Protein AF-A0A1M5AZ06-F1 (afdb_monomer)

Sequence (257 aa):
MLEWISQNSKVLSFFTNLGILIIWLAYAQLLYMGFRRQRRPRLIINRGKKKDIEALCIISNMSAEAIFIEYIIADLETSEGTITMDVTDFDQEYTEGDENRKRDTSPGLGGVRENTRQGPLESGDFLHIGTFAELIKRLARDEGIEMEGHRPTGDLRFQRLTIRLIGVYGPEDMPIGAERSFDLFDNDNFCSLTPATWDTKRLSSPWQRRKLRKTMQSLNERNFSSSSNFRHVADEESDESDQEETREAAAEASRKE

Foldseek 3Di:
DVVVCVVCVVVVVVVVVVVVVVVVVVVVVVVVVVVVVQQDWDKFWDFPPDQALQTWTKIWTQHNFKWFWDWKWKWWDKPQFIWIFTLQFDPPVPPPPPPPDDPPDDPDDPPVVVGGNTGIHGNGGMDTSGGSQVVQVVSCVVVPFPDDRSATPDPMGTFKMKIKIWTDDVVDPFIWMKMWMWTWDDDPPGTGTHTPDPTIDIQPDPVSRVVSVVVVVVCVVPVDRTDTPGDDPPPPPVVVVVVVVVVVVVVVVVVVD

Secondary structure (DSSP, 8-state):
-HHHHHHHHHHHHHHHHHHHHHHHHHHHHHHHHHHHHHT---EEEEE-S-SBTTSEEEEEE-SSS-EEEEEEEEEEEESS-EEEEE-SB------TT-TTS---S-SSS-TTTTTB--EEE-TT-EEEEEEHHHHHHHHHHHTT--EETTEESTT--EEEEEEEEEEEETT-SS-EEEEEEEEEE--TT--EEEESSSSPEE--SHHHHHHHHHHHHHHHTTT-SEEE----STTSSHHHHHHHHHHHHHHHHTT--

Radius of gyration: 29.74 Å; Cα contacts (8 Å, |Δi|>4): 394; chains: 1; bounding box: 74×41×125 Å

Mean predicted aligned error: 13.75 Å

Nearest PDB structures (foldseek):
  7ywx-assembly1_P  TM=3.133E-01  e=1.296E+00  Homo sapiens
  6hdv-assembly1_A  TM=2.630E-01  e=6.655E+00  Afifella pfennigii

Structure (mmCIF, N/CA/C/O backbone):
data_AF-A0A1M5AZ06-F1
#
_entry.id   AF-A0A1M5AZ06-F1
#
loop_
_atom_site.group_PDB
_atom_site.id
_atom_site.type_symbol
_atom_site.label_atom_id
_atom_site.label_alt_id
_atom_site.label_comp_id
_atom_site.label_asym_id
_atom_site.label_entity_id
_atom_site.label_seq_id
_atom_site.pdbx_PDB_ins_code
_atom_site.Cartn_x
_atom_site.Cartn_y
_atom_site.Cartn_z
_atom_site.occupancy
_atom_site.B_iso_or_equiv
_atom_site.auth_seq_id
_atom_site.auth_comp_id
_atom_site.auth_asym_id
_atom_site.auth_atom_id
_atom_site.pdbx_PDB_model_num
ATOM 1 N N . MET A 1 1 ? -39.459 18.639 55.663 1.00 55.53 1 MET A N 1
ATOM 2 C CA . MET A 1 1 ? -38.329 18.328 54.750 1.00 55.53 1 MET A CA 1
ATOM 3 C C . MET A 1 1 ? -38.332 16.870 54.300 1.00 55.53 1 MET A C 1
ATOM 5 O O . MET A 1 1 ? -38.297 16.648 53.098 1.00 55.53 1 MET A O 1
ATOM 9 N N . LEU A 1 2 ? -38.439 15.891 55.210 1.00 63.50 2 LEU A N 1
ATOM 10 C CA . LEU A 1 2 ? -38.504 14.463 54.852 1.00 63.50 2 LEU A CA 1
ATOM 11 C C . LEU A 1 2 ? -39.759 14.084 54.029 1.00 63.50 2 LEU A C 1
ATOM 13 O O . LEU A 1 2 ? -39.634 13.333 53.067 1.00 63.50 2 LEU A O 1
ATOM 17 N N . GLU A 1 3 ? -40.927 14.680 54.313 1.00 62.31 3 GLU A N 1
ATOM 18 C CA . GLU A 1 3 ? -42.164 14.482 53.525 1.00 62.31 3 GLU A CA 1
ATOM 19 C C . GLU A 1 3 ? -42.003 14.861 52.039 1.00 62.31 3 GLU A C 1
ATOM 21 O O . GLU A 1 3 ? -42.446 14.138 51.153 1.00 62.31 3 GLU A O 1
ATOM 26 N N . TRP A 1 4 ? -41.321 15.979 51.752 1.00 64.00 4 TRP A N 1
ATOM 27 C CA . TRP A 1 4 ? -41.137 16.500 50.389 1.00 64.00 4 TRP A CA 1
ATOM 28 C C . TRP A 1 4 ? -40.189 15.623 49.561 1.00 64.00 4 TRP A C 1
ATOM 30 O O . TRP A 1 4 ? -40.426 15.394 48.374 1.00 64.00 4 TRP A O 1
ATOM 40 N N . ILE A 1 5 ? -39.150 15.084 50.208 1.00 62.56 5 ILE A N 1
ATOM 41 C CA . ILE A 1 5 ? -38.227 14.100 49.625 1.00 62.56 5 ILE A CA 1
ATOM 42 C C . ILE A 1 5 ? -38.948 12.776 49.358 1.00 62.56 5 ILE A C 1
ATOM 44 O O . ILE A 1 5 ? -38.753 12.190 48.300 1.00 62.56 5 ILE A O 1
ATOM 48 N N . SER A 1 6 ? -39.817 12.328 50.270 1.00 65.38 6 SER A N 1
ATOM 49 C CA . SER A 1 6 ? -40.636 11.124 50.080 1.00 65.38 6 SER A CA 1
ATOM 50 C C . SER A 1 6 ? -41.588 11.269 48.884 1.00 65.38 6 SER A C 1
ATOM 52 O O . SER A 1 6 ? -41.622 10.404 48.005 1.00 65.38 6 SER A O 1
ATOM 54 N N . GLN A 1 7 ? -42.283 12.406 48.783 1.00 71.88 7 GLN A N 1
ATOM 55 C CA . GLN A 1 7 ? -43.291 12.664 47.751 1.00 71.88 7 GLN A CA 1
ATOM 56 C C . GLN A 1 7 ? -42.688 12.848 46.346 1.00 71.88 7 GLN A C 1
ATOM 58 O O . GLN A 1 7 ? -43.296 12.440 45.358 1.00 71.88 7 GLN A O 1
ATOM 63 N N . ASN A 1 8 ? -41.469 13.395 46.253 1.00 74.69 8 ASN A N 1
ATOM 64 C CA . ASN A 1 8 ? -40.747 13.602 44.989 1.00 74.69 8 ASN A CA 1
ATOM 65 C C . ASN A 1 8 ? -39.646 12.558 44.726 1.00 74.69 8 ASN A C 1
ATOM 67 O O . ASN A 1 8 ? -38.926 12.661 43.730 1.00 74.69 8 ASN A O 1
ATOM 71 N N . SER A 1 9 ? -39.520 11.537 45.580 1.00 72.88 9 SER A N 1
ATOM 72 C CA . SER A 1 9 ? -38.481 10.497 45.498 1.00 72.88 9 SER A CA 1
ATOM 73 C C . SER A 1 9 ? -38.422 9.830 44.123 1.00 72.88 9 SER A C 1
ATOM 75 O O . SER A 1 9 ? -37.339 9.660 43.576 1.00 72.88 9 SER A O 1
ATOM 77 N N . LYS A 1 10 ? -39.576 9.547 43.504 1.00 78.81 10 LYS A N 1
ATOM 78 C CA . LYS A 1 10 ? -39.656 8.979 42.145 1.00 78.81 10 LYS A CA 1
ATOM 79 C C . LYS A 1 10 ? -39.023 9.874 41.080 1.00 78.81 10 LYS A C 1
ATOM 81 O O . LYS A 1 10 ? -38.326 9.373 40.203 1.00 78.81 10 LYS A O 1
ATOM 86 N N . VAL A 1 11 ? -39.265 11.183 41.151 1.00 82.25 11 VAL A N 1
ATOM 87 C CA . VAL A 1 11 ? -38.722 12.157 40.194 1.00 82.25 11 VAL A CA 1
ATOM 88 C C . VAL A 1 11 ? -37.216 12.291 40.396 1.00 82.25 11 VAL A C 1
ATOM 90 O O . VAL A 1 11 ? -36.458 12.247 39.431 1.00 82.25 11 VAL A O 1
ATOM 93 N N . LEU A 1 12 ? -36.771 12.362 41.653 1.00 83.00 12 LEU A N 1
ATOM 94 C CA . LEU A 1 12 ? -35.351 12.424 41.983 1.00 83.00 12 LEU A CA 1
ATOM 95 C C . LEU A 1 12 ? -34.611 11.159 41.520 1.00 83.00 12 LEU A C 1
ATOM 97 O O . LEU A 1 12 ? -33.597 11.266 40.838 1.00 83.00 12 LEU A O 1
ATOM 101 N N . SER A 1 13 ? -35.158 9.970 41.793 1.00 84.25 13 SER A N 1
ATOM 102 C CA . SER A 1 13 ? -34.606 8.696 41.323 1.00 84.25 13 SER A CA 1
ATOM 103 C C . SER A 1 13 ? -34.565 8.598 39.798 1.00 84.25 13 SER A C 1
ATOM 105 O O . SER A 1 13 ? -33.593 8.074 39.256 1.00 84.25 13 SER A O 1
ATOM 107 N N . PHE A 1 14 ? -35.571 9.121 39.088 1.00 91.00 14 PHE A N 1
ATOM 108 C CA . PHE A 1 14 ? -35.547 9.188 37.626 1.00 91.00 14 PHE A CA 1
ATOM 109 C C . PHE A 1 14 ? -34.367 10.028 37.119 1.00 91.00 14 PHE A C 1
ATOM 111 O O . PHE A 1 14 ? -33.613 9.559 36.269 1.00 91.00 14 PHE A O 1
ATOM 118 N N . PHE A 1 15 ? -34.152 11.224 37.677 1.00 90.69 15 PHE A N 1
ATOM 119 C CA . PHE A 1 15 ? -33.023 12.076 37.291 1.00 90.69 15 PHE A CA 1
ATOM 120 C C . PHE A 1 15 ? -31.666 11.475 37.670 1.00 90.69 15 PHE A C 1
ATOM 122 O O . PHE A 1 15 ? -30.729 11.566 36.879 1.00 90.69 15 PHE A O 1
ATOM 129 N N . THR A 1 16 ? -31.550 10.817 38.827 1.00 92.31 16 THR A N 1
ATOM 130 C CA . THR A 1 16 ? -30.327 10.094 39.206 1.00 92.31 16 THR A CA 1
ATOM 131 C C . THR A 1 16 ? -30.024 8.966 38.217 1.00 92.31 16 THR A C 1
ATOM 133 O O . THR A 1 16 ? -28.901 8.875 37.727 1.00 92.31 16 THR A O 1
ATOM 136 N N . ASN A 1 17 ? -31.024 8.154 37.858 1.00 92.06 17 ASN A N 1
ATOM 137 C CA . ASN A 1 17 ? -30.867 7.081 36.873 1.00 92.06 17 ASN A CA 1
ATOM 138 C C . ASN A 1 17 ? -30.519 7.624 35.479 1.00 92.06 17 ASN A C 1
ATOM 140 O O . ASN A 1 17 ? -29.657 7.066 34.804 1.00 92.06 17 ASN A O 1
ATOM 144 N N . LEU A 1 18 ? -31.136 8.736 35.065 1.00 95.44 18 LEU A N 1
ATOM 145 C CA . LEU A 1 18 ? -30.812 9.41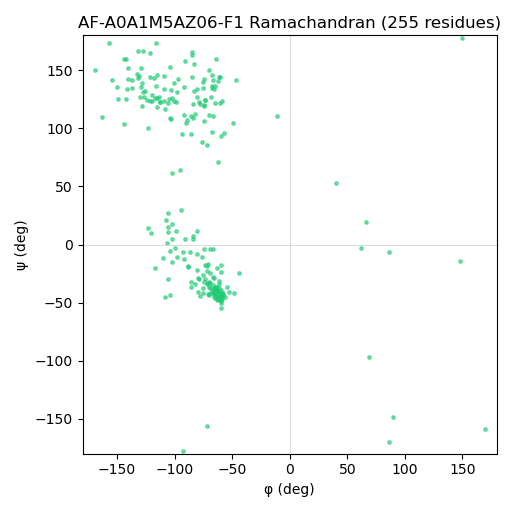3 33.809 1.00 95.44 18 LEU A CA 1
ATOM 146 C C . LEU A 1 18 ? -29.373 9.952 33.813 1.00 95.44 18 LEU A C 1
ATOM 148 O O . LEU A 1 18 ? -28.657 9.795 32.828 1.00 95.44 18 LEU A O 1
ATOM 152 N N . GLY A 1 19 ? -28.922 10.532 34.928 1.00 96.25 19 GLY A N 1
ATOM 153 C CA . GLY A 1 19 ? -27.543 10.991 35.100 1.00 96.25 19 GLY A CA 1
ATOM 154 C C . GLY A 1 19 ? -26.534 9.846 35.009 1.00 96.25 19 GLY A C 1
ATOM 155 O O . GLY A 1 19 ? -25.548 9.948 34.280 1.00 96.25 19 GLY A O 1
ATOM 156 N N . ILE A 1 20 ? -26.815 8.721 35.674 1.00 96.06 20 ILE A N 1
ATOM 157 C CA . ILE A 1 20 ? -26.003 7.499 35.581 1.00 96.06 20 ILE A CA 1
ATOM 158 C C . ILE A 1 20 ? -25.950 6.998 34.129 1.00 96.06 20 ILE A C 1
ATOM 160 O O . ILE A 1 20 ? -24.869 6.683 33.635 1.00 96.06 20 ILE A O 1
ATOM 164 N N . LEU A 1 21 ? -27.083 6.976 33.417 1.00 96.75 21 LEU A N 1
ATOM 165 C CA . LEU A 1 21 ? -27.141 6.572 32.008 1.00 96.75 21 LEU A CA 1
ATOM 166 C C . LEU A 1 21 ? -26.271 7.469 31.111 1.00 96.75 21 LEU A C 1
ATOM 168 O O . LEU A 1 21 ? -25.562 6.959 30.247 1.00 96.75 21 LEU A O 1
ATOM 172 N N . ILE A 1 22 ? -26.285 8.788 31.325 1.00 97.31 22 ILE A N 1
ATOM 173 C CA . ILE A 1 22 ? -25.452 9.739 30.569 1.00 97.31 22 ILE A CA 1
ATOM 174 C C . ILE A 1 22 ? -23.963 9.476 30.812 1.00 97.31 22 ILE A C 1
ATOM 176 O O . ILE A 1 22 ? -23.181 9.477 29.862 1.00 97.31 22 ILE A O 1
ATOM 180 N N . ILE A 1 23 ? -23.570 9.209 32.060 1.00 97.00 23 ILE A N 1
ATOM 181 C CA . ILE A 1 23 ? -22.185 8.858 32.396 1.00 97.00 23 ILE A CA 1
ATOM 182 C C . ILE A 1 23 ? -21.777 7.576 31.657 1.00 97.00 23 ILE A C 1
ATOM 184 O O . ILE A 1 23 ? -20.733 7.550 31.007 1.00 97.00 23 ILE A O 1
ATOM 188 N N . TRP A 1 24 ? -22.621 6.539 31.675 1.00 97.50 24 TRP A N 1
ATOM 189 C CA . TRP A 1 24 ? -22.375 5.308 30.917 1.00 97.50 24 TRP A CA 1
ATOM 190 C C . TRP A 1 24 ? -22.263 5.549 29.410 1.00 97.50 24 TRP A C 1
ATOM 192 O O . TRP A 1 24 ? -21.361 4.997 28.783 1.00 97.50 24 TRP A O 1
ATOM 202 N N . LEU A 1 25 ? -23.118 6.395 28.826 1.00 97.12 25 LEU A N 1
ATOM 203 C CA . LEU A 1 25 ? -23.032 6.773 27.412 1.00 97.12 25 LEU A CA 1
ATOM 204 C C . LEU A 1 25 ? -21.723 7.503 27.094 1.00 97.12 25 LEU A C 1
ATOM 206 O O . LEU A 1 25 ? -21.093 7.197 26.084 1.00 97.12 25 LEU A O 1
ATOM 210 N N . ALA A 1 26 ? -21.278 8.414 27.962 1.00 96.31 26 ALA A N 1
ATOM 211 C CA . ALA A 1 26 ? -20.005 9.109 27.798 1.00 96.31 26 ALA A CA 1
ATOM 212 C C . ALA A 1 26 ? -18.818 8.131 27.841 1.00 96.31 26 ALA A C 1
ATOM 214 O O . ALA A 1 26 ? -17.949 8.178 26.966 1.00 96.31 26 ALA A O 1
ATOM 215 N N . TYR A 1 27 ? -18.806 7.196 28.798 1.00 96.31 27 TYR A N 1
ATOM 216 C CA . TYR A 1 27 ? -17.788 6.143 28.858 1.00 96.31 27 TYR A CA 1
ATOM 217 C C . TYR A 1 27 ? -17.824 5.234 27.627 1.00 96.31 27 TYR A C 1
ATOM 219 O O . TYR A 1 27 ? -16.778 4.974 27.030 1.00 96.31 27 TYR A O 1
ATOM 227 N N . ALA A 1 28 ? -19.011 4.793 27.203 1.00 95.88 28 ALA A N 1
ATOM 228 C CA . ALA A 1 28 ? -19.179 3.970 26.010 1.00 95.88 28 ALA A CA 1
ATOM 229 C C . ALA A 1 28 ? -18.678 4.695 24.751 1.00 95.88 28 ALA A C 1
ATOM 231 O O . ALA A 1 28 ? -17.973 4.104 23.934 1.00 95.88 28 ALA A O 1
ATOM 232 N N . GLN A 1 29 ? -18.974 5.990 24.617 1.00 94.88 29 GLN A N 1
ATOM 233 C CA . GLN A 1 29 ? -18.501 6.817 23.511 1.00 94.88 29 GLN A CA 1
ATOM 234 C C . GLN A 1 29 ? -16.973 6.956 23.513 1.00 94.88 29 GLN A C 1
ATOM 236 O O . GLN A 1 29 ? -16.349 6.832 22.456 1.00 94.88 29 GLN A O 1
ATOM 241 N N . LEU A 1 30 ? -16.361 7.184 24.679 1.00 93.44 30 LEU A N 1
ATOM 242 C CA . LEU A 1 30 ? -14.910 7.322 24.814 1.00 93.44 30 LEU A CA 1
ATOM 243 C C . LEU A 1 30 ? -14.193 6.013 24.461 1.00 93.44 30 LEU A C 1
ATOM 245 O O . LEU A 1 30 ? -13.253 6.021 23.663 1.00 93.44 30 LEU A O 1
ATOM 249 N N . LEU A 1 31 ? -14.690 4.886 24.977 1.00 92.31 31 LEU A N 1
ATOM 250 C CA . LEU A 1 31 ? -14.188 3.557 24.630 1.00 92.31 31 LEU A CA 1
ATOM 251 C C . LEU A 1 31 ? -14.331 3.290 23.131 1.00 92.31 31 LEU A C 1
ATOM 253 O O . LEU A 1 31 ? -13.357 2.919 22.477 1.00 92.31 31 LEU A O 1
ATOM 257 N N . TYR A 1 32 ? -15.509 3.547 22.557 1.00 91.50 32 TYR A N 1
ATOM 258 C CA . TYR A 1 32 ? -15.758 3.350 21.131 1.00 91.50 32 TYR A CA 1
ATOM 259 C C . TYR A 1 32 ? -14.809 4.175 20.252 1.00 91.50 32 TYR A C 1
ATOM 261 O O . TYR A 1 32 ? -14.272 3.664 19.268 1.00 91.50 32 TYR A O 1
ATOM 269 N N . MET A 1 33 ? -14.550 5.437 20.607 1.00 88.38 33 MET A N 1
ATOM 270 C CA . MET A 1 33 ? -13.591 6.275 19.883 1.00 88.38 33 MET A CA 1
ATOM 271 C C . MET A 1 33 ? -12.159 5.737 19.971 1.00 88.38 33 MET A C 1
ATOM 273 O O . MET A 1 33 ? -11.453 5.740 18.957 1.00 88.38 33 MET A O 1
ATOM 277 N N . GLY A 1 34 ? -11.751 5.234 21.139 1.00 84.75 34 GLY A N 1
ATOM 278 C CA . GLY A 1 34 ? -10.463 4.566 21.332 1.00 84.75 34 GLY A CA 1
ATOM 279 C C . GLY A 1 34 ? -10.319 3.334 20.436 1.00 84.75 34 GLY A C 1
ATOM 280 O O . GLY A 1 34 ? -9.411 3.280 19.601 1.00 84.75 34 GLY A O 1
ATOM 281 N N . PHE A 1 35 ? -11.276 2.406 20.518 1.00 84.31 35 PHE A N 1
ATOM 282 C CA . PHE A 1 35 ? -11.298 1.189 19.701 1.00 84.31 35 PHE A CA 1
ATOM 283 C C . PHE A 1 35 ? -11.317 1.497 18.199 1.00 84.31 35 PHE A C 1
ATOM 285 O O . PHE A 1 35 ? -10.550 0.919 17.426 1.00 84.31 35 PHE A O 1
ATOM 292 N N . ARG A 1 36 ? -12.138 2.463 17.767 1.00 82.56 36 ARG A N 1
ATOM 293 C CA . ARG A 1 36 ? -12.247 2.854 16.355 1.00 82.56 36 ARG A CA 1
ATOM 294 C C . ARG A 1 36 ? -10.974 3.505 15.813 1.00 82.56 36 ARG A C 1
ATOM 296 O O . ARG A 1 36 ? -10.760 3.469 14.602 1.00 82.56 36 ARG A O 1
ATOM 303 N N . ARG A 1 37 ? -10.161 4.157 16.649 1.00 78.81 37 ARG A N 1
ATOM 304 C CA . ARG A 1 37 ? -8.887 4.757 16.220 1.00 78.81 37 ARG A CA 1
ATOM 305 C C . ARG A 1 37 ? -7.785 3.707 16.102 1.00 78.81 37 ARG A C 1
ATOM 307 O O . ARG A 1 37 ? -7.027 3.769 15.141 1.00 78.81 37 ARG A O 1
ATOM 314 N N . GLN A 1 38 ? -7.720 2.768 17.044 1.00 76.62 38 GLN A N 1
ATOM 315 C CA . GLN A 1 38 ? -6.677 1.737 17.095 1.00 76.62 38 GLN A CA 1
ATOM 316 C C . GLN A 1 38 ? -6.806 0.710 15.965 1.00 76.62 38 GLN A C 1
ATOM 318 O O . GLN A 1 38 ? -5.806 0.331 15.370 1.00 76.62 38 GLN A O 1
ATOM 323 N N . ARG A 1 39 ? -8.035 0.333 15.593 1.00 79.69 39 ARG A N 1
ATOM 324 C CA . ARG A 1 39 ? -8.295 -0.683 14.559 1.00 79.69 39 ARG A CA 1
ATOM 325 C C . ARG A 1 39 ? -8.196 -0.191 13.113 1.00 79.69 39 ARG A C 1
ATOM 327 O O . ARG A 1 39 ? -8.667 -0.872 12.212 1.00 79.69 39 ARG A O 1
ATOM 334 N N . ARG A 1 40 ? -7.667 1.010 12.853 1.00 83.69 40 ARG A N 1
ATOM 335 C CA . ARG A 1 40 ? -7.555 1.504 11.470 1.00 83.69 40 ARG A CA 1
ATOM 336 C C . ARG A 1 40 ? -6.260 0.993 10.843 1.00 83.69 40 ARG A C 1
ATOM 338 O O . ARG A 1 40 ? -5.210 1.526 11.201 1.00 83.69 40 ARG A O 1
ATOM 345 N N . PRO A 1 41 ? -6.316 0.075 9.863 1.00 87.62 41 PRO A N 1
ATOM 346 C CA . PRO A 1 41 ? -5.120 -0.335 9.149 1.00 87.62 41 PRO A CA 1
ATOM 347 C C . PRO A 1 41 ? -4.522 0.860 8.398 1.00 87.62 41 PRO A C 1
ATOM 349 O O . PRO A 1 41 ? -5.243 1.705 7.836 1.00 87.62 41 PRO A O 1
ATOM 352 N N . ARG A 1 42 ? -3.195 0.952 8.404 1.00 90.75 42 ARG A N 1
ATOM 353 C CA . ARG A 1 42 ? -2.421 1.980 7.716 1.00 90.75 42 ARG A CA 1
ATOM 354 C C . ARG A 1 42 ? -1.122 1.382 7.184 1.00 90.75 42 ARG A C 1
ATOM 356 O O . ARG A 1 42 ? -0.167 1.209 7.928 1.00 90.75 42 ARG A O 1
ATOM 363 N N . LEU A 1 43 ? -1.084 1.145 5.879 1.00 93.44 43 LEU A N 1
ATOM 364 C CA . LEU A 1 43 ? 0.148 0.878 5.142 1.00 93.44 43 LEU A CA 1
ATOM 365 C C . LEU A 1 43 ? 0.631 2.174 4.494 1.00 93.44 43 LEU A C 1
ATOM 367 O O . LEU A 1 43 ? -0.184 2.978 4.030 1.00 93.44 43 LEU A O 1
ATOM 371 N N . ILE A 1 44 ? 1.943 2.370 4.470 1.00 94.44 44 ILE A N 1
ATOM 372 C CA . ILE A 1 44 ? 2.591 3.495 3.801 1.00 94.44 44 ILE A CA 1
ATOM 373 C C . ILE A 1 44 ? 3.524 2.942 2.735 1.00 94.44 44 ILE A C 1
ATOM 375 O O . ILE A 1 44 ? 4.367 2.105 3.029 1.00 94.44 44 ILE A O 1
ATOM 379 N N . ILE A 1 45 ? 3.387 3.449 1.516 1.00 94.56 45 ILE A N 1
ATOM 380 C CA . ILE A 1 45 ? 4.315 3.226 0.413 1.00 94.56 45 ILE A CA 1
ATOM 381 C C . ILE A 1 45 ? 5.108 4.519 0.260 1.00 94.56 45 ILE A C 1
ATOM 383 O O . ILE A 1 45 ? 4.523 5.598 0.144 1.00 94.56 45 ILE A O 1
ATOM 387 N N . ASN A 1 46 ? 6.430 4.445 0.300 1.00 91.75 46 ASN A N 1
ATOM 388 C CA . ASN A 1 46 ? 7.309 5.601 0.177 1.00 91.75 46 ASN A CA 1
ATOM 389 C C . ASN A 1 46 ? 8.557 5.244 -0.624 1.00 91.75 46 ASN A C 1
ATOM 391 O O . ASN A 1 46 ? 8.948 4.086 -0.728 1.00 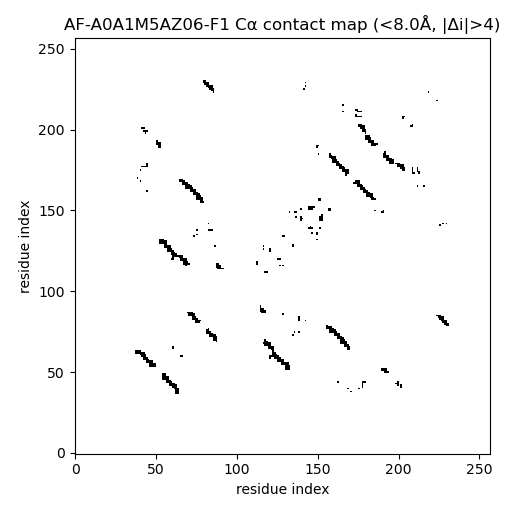91.75 46 ASN A O 1
ATOM 395 N N . ARG A 1 47 ? 9.216 6.274 -1.150 1.00 89.75 47 ARG A N 1
ATOM 396 C CA . ARG A 1 47 ? 10.572 6.151 -1.684 1.00 89.75 47 ARG A CA 1
ATOM 397 C C . ARG A 1 47 ? 11.603 6.302 -0.566 1.00 89.75 47 ARG A C 1
ATOM 399 O O . ARG A 1 47 ? 11.396 7.088 0.359 1.00 89.75 47 ARG A O 1
ATOM 406 N N . GLY A 1 48 ? 12.698 5.556 -0.665 1.00 83.25 48 GLY A N 1
ATOM 407 C CA . GLY A 1 48 ? 13.845 5.627 0.234 1.00 83.25 48 GLY A CA 1
ATOM 408 C C . GLY A 1 48 ? 14.680 6.901 0.061 1.00 83.25 48 GLY A C 1
ATOM 409 O O . GLY A 1 48 ? 14.203 7.929 -0.406 1.00 83.25 48 GLY A O 1
ATOM 410 N N . LYS A 1 49 ? 15.961 6.842 0.451 1.00 72.62 49 LYS A N 1
ATOM 411 C CA . LYS A 1 49 ? 16.849 8.020 0.556 1.00 72.62 49 LYS A CA 1
ATOM 412 C C . LYS A 1 49 ? 17.067 8.806 -0.748 1.00 72.62 49 LYS A C 1
ATOM 414 O O . LYS A 1 49 ? 17.429 9.978 -0.668 1.00 72.62 49 LYS A O 1
ATOM 419 N N . LYS A 1 50 ? 16.889 8.190 -1.921 1.00 77.50 50 LYS A N 1
ATOM 420 C CA . LYS A 1 50 ? 17.083 8.859 -3.216 1.00 77.50 50 LYS A CA 1
ATOM 421 C C . LYS A 1 50 ? 15.778 9.486 -3.729 1.00 77.50 50 LYS A C 1
ATOM 423 O O . LYS A 1 50 ? 14.685 9.127 -3.292 1.00 77.50 50 LYS A O 1
ATOM 428 N N . LYS A 1 51 ? 15.892 10.471 -4.623 1.00 77.50 51 LYS A N 1
ATOM 429 C CA . LYS A 1 51 ? 14.742 11.205 -5.189 1.00 77.50 51 LYS A CA 1
ATOM 430 C C . LYS A 1 51 ? 14.369 10.754 -6.604 1.00 77.50 51 LYS A C 1
ATOM 432 O O . LYS A 1 51 ? 13.279 11.078 -7.055 1.00 77.50 51 LYS A O 1
ATOM 437 N N . ASP A 1 52 ? 15.251 10.027 -7.264 1.00 83.00 52 ASP A N 1
ATOM 438 C CA . ASP A 1 52 ? 15.116 9.474 -8.608 1.00 83.00 52 ASP A CA 1
ATOM 439 C C . ASP A 1 52 ? 14.554 8.040 -8.571 1.00 83.00 52 ASP A C 1
ATOM 441 O O . ASP A 1 52 ? 14.228 7.500 -7.509 1.00 83.00 52 ASP A O 1
ATOM 445 N N . ILE A 1 53 ? 14.428 7.420 -9.745 1.00 84.88 53 ILE A N 1
ATOM 446 C CA . ILE A 1 53 ? 14.017 6.015 -9.900 1.00 84.88 53 ILE A CA 1
ATOM 447 C C . ILE A 1 53 ? 14.952 5.013 -9.201 1.00 84.88 53 ILE A C 1
ATOM 449 O O . ILE A 1 53 ? 14.553 3.890 -8.910 1.00 84.88 53 ILE A O 1
ATOM 453 N N . GLU A 1 54 ? 16.172 5.416 -8.859 1.00 87.75 54 GLU A N 1
ATOM 454 C CA . GLU A 1 54 ? 17.118 4.593 -8.102 1.00 87.75 54 GLU A CA 1
ATOM 455 C C . GLU A 1 54 ? 16.749 4.478 -6.613 1.00 87.75 54 GLU A C 1
ATOM 457 O O . GLU A 1 54 ? 17.421 3.793 -5.834 1.00 87.75 54 GLU A O 1
ATOM 462 N N . ALA A 1 55 ? 15.700 5.173 -6.170 1.00 88.56 55 ALA A N 1
ATOM 463 C CA . ALA A 1 55 ? 15.183 5.038 -4.822 1.00 88.56 55 ALA A CA 1
ATOM 464 C C . ALA A 1 55 ? 14.573 3.648 -4.589 1.00 88.56 55 ALA A C 1
ATOM 466 O O . ALA A 1 55 ? 13.868 3.104 -5.434 1.00 88.56 55 ALA A O 1
ATOM 467 N N . LEU A 1 56 ? 14.790 3.101 -3.392 1.00 90.56 56 LEU A N 1
ATOM 468 C CA . LEU A 1 56 ? 14.091 1.900 -2.938 1.00 90.56 56 LEU A CA 1
ATOM 469 C C . LEU A 1 56 ? 12.607 2.205 -2.724 1.00 90.56 56 LEU A C 1
ATOM 471 O O . LEU A 1 56 ? 12.276 3.205 -2.080 1.00 90.56 56 LEU A O 1
ATOM 475 N N . CYS A 1 57 ? 11.725 1.334 -3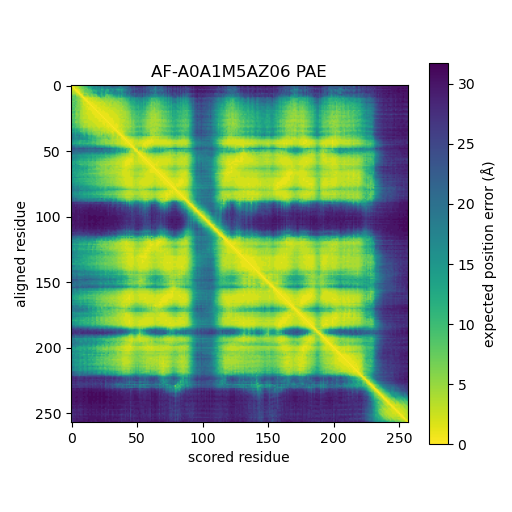.203 1.00 91.06 57 CYS A N 1
ATOM 476 C CA . CYS A 1 57 ? 10.311 1.382 -2.862 1.00 91.06 57 CYS A CA 1
ATOM 477 C C . CYS A 1 57 ? 10.092 0.646 -1.536 1.00 91.06 57 CYS A C 1
ATOM 479 O O . CYS A 1 57 ? 10.221 -0.576 -1.453 1.00 91.06 57 CYS A O 1
ATOM 481 N N . ILE A 1 58 ? 9.794 1.414 -0.489 1.00 92.06 58 ILE A N 1
ATOM 482 C CA . ILE A 1 58 ? 9.629 0.949 0.888 1.00 92.06 58 ILE A CA 1
ATOM 483 C C . ILE A 1 58 ? 8.140 0.888 1.218 1.00 92.06 58 ILE A C 1
ATOM 485 O O . ILE A 1 58 ? 7.396 1.844 0.989 1.00 92.06 58 ILE A O 1
ATOM 489 N N . ILE A 1 59 ? 7.728 -0.227 1.808 1.00 93.38 59 ILE A N 1
ATOM 490 C CA . ILE A 1 59 ? 6.380 -0.482 2.302 1.00 93.38 59 ILE A CA 1
ATOM 491 C C . ILE A 1 59 ? 6.469 -0.641 3.816 1.00 93.38 59 ILE A C 1
ATOM 493 O O . ILE A 1 59 ? 7.244 -1.455 4.303 1.00 93.38 59 ILE A O 1
ATOM 497 N N . SER A 1 60 ? 5.688 0.124 4.572 1.00 93.12 60 SER A N 1
ATOM 498 C CA . SER A 1 60 ? 5.724 0.109 6.039 1.00 93.12 60 SER A CA 1
ATOM 499 C C . SER A 1 60 ? 4.338 -0.090 6.636 1.00 93.12 60 SER A C 1
ATOM 501 O O . SER A 1 60 ? 3.367 0.528 6.182 1.00 93.12 60 SER A O 1
ATOM 503 N N . ASN A 1 61 ? 4.247 -0.899 7.692 1.00 93.94 61 ASN A N 1
ATOM 504 C CA . ASN A 1 61 ? 3.018 -1.082 8.456 1.00 93.94 61 ASN A CA 1
ATOM 505 C C . ASN A 1 61 ? 2.964 -0.104 9.634 1.00 93.94 61 ASN A C 1
ATOM 507 O O . ASN A 1 61 ? 3.703 -0.228 10.599 1.00 93.94 61 ASN A O 1
ATOM 511 N N . MET A 1 62 ? 2.044 0.854 9.574 1.00 92.12 62 MET A N 1
ATOM 512 C CA . MET A 1 62 ? 1.760 1.829 10.635 1.00 92.12 62 MET A CA 1
ATOM 513 C C . MET A 1 62 ? 0.426 1.542 11.346 1.00 92.12 62 MET A C 1
ATOM 515 O O . MET A 1 62 ? 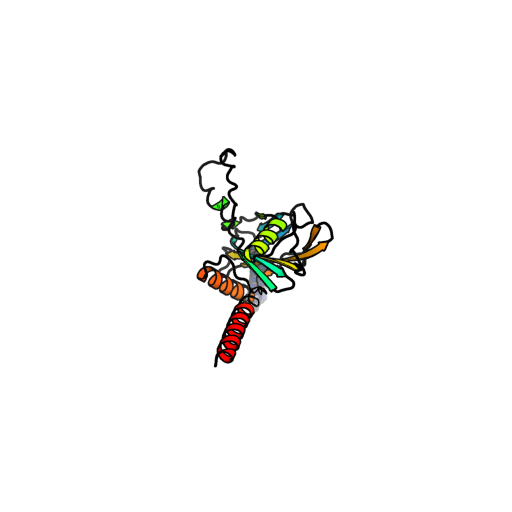-0.191 2.445 11.920 1.00 92.12 62 MET A O 1
ATOM 519 N N . SER A 1 63 ? -0.062 0.307 11.249 1.00 90.12 63 SER A N 1
ATOM 520 C CA . SER A 1 63 ? -1.239 -0.196 11.966 1.00 90.12 63 SER A CA 1
ATOM 521 C C . SER A 1 63 ? -0.842 -0.677 13.357 1.00 90.12 63 SER A C 1
ATOM 523 O O . SER A 1 63 ? 0.326 -0.934 13.606 1.00 90.12 63 SER A O 1
ATOM 525 N N . ALA A 1 64 ? -1.814 -0.836 14.256 1.00 88.06 64 ALA A N 1
ATOM 526 C CA . ALA A 1 64 ? -1.552 -1.322 15.613 1.00 88.06 64 ALA A CA 1
ATOM 527 C C . ALA A 1 64 ? -1.236 -2.829 15.689 1.00 88.06 64 ALA A C 1
ATOM 529 O O . ALA A 1 64 ? -0.716 -3.291 16.698 1.00 88.06 64 ALA A O 1
ATOM 530 N N . GLU A 1 65 ? -1.573 -3.591 14.647 1.00 90.44 65 GLU A N 1
ATOM 531 C CA . GLU A 1 65 ? -1.360 -5.040 14.579 1.00 90.44 65 GLU A CA 1
ATOM 532 C C . GLU A 1 65 ? -0.694 -5.407 13.246 1.00 90.44 65 GLU A C 1
ATOM 534 O O . GLU A 1 65 ? -0.642 -4.586 12.319 1.00 90.44 65 GLU A O 1
ATOM 539 N N . ALA A 1 66 ? -0.187 -6.635 13.153 1.00 90.69 66 ALA A N 1
ATOM 540 C CA . ALA A 1 66 ? 0.434 -7.144 11.941 1.00 90.69 66 ALA A CA 1
ATOM 541 C C . ALA A 1 66 ? -0.556 -7.169 10.763 1.00 90.69 66 ALA A C 1
ATOM 543 O O . ALA A 1 66 ? -1.749 -7.445 10.919 1.00 90.69 66 ALA A O 1
ATOM 544 N N . ILE A 1 67 ? -0.041 -6.881 9.571 1.00 91.94 67 ILE A N 1
ATOM 545 C CA . ILE A 1 67 ? -0.766 -7.035 8.310 1.00 91.94 67 ILE A CA 1
ATOM 546 C C . ILE A 1 67 ? -0.080 -8.130 7.517 1.00 91.94 67 ILE A C 1
ATOM 548 O O . ILE A 1 67 ? 1.116 -8.042 7.266 1.00 91.94 67 ILE A O 1
ATOM 552 N N . PHE A 1 68 ? -0.837 -9.124 7.072 1.00 91.06 68 PHE A N 1
ATOM 553 C CA . PHE A 1 68 ? -0.328 -10.104 6.128 1.00 91.06 68 PHE A CA 1
ATOM 554 C C . PHE A 1 68 ? -0.413 -9.528 4.714 1.00 91.06 68 PHE A C 1
ATOM 556 O O . PHE A 1 68 ? -1.515 -9.294 4.214 1.00 91.06 68 PHE A O 1
ATOM 563 N N . ILE A 1 69 ? 0.733 -9.251 4.094 1.00 90.81 69 ILE A N 1
ATOM 564 C CA . ILE A 1 69 ? 0.796 -8.818 2.696 1.00 90.81 69 ILE A CA 1
ATOM 565 C C . ILE A 1 69 ? 0.626 -10.054 1.827 1.00 90.81 69 ILE A C 1
ATOM 567 O O . ILE A 1 69 ? 1.398 -11.003 1.948 1.00 90.81 69 ILE A O 1
ATOM 571 N N . GLU A 1 70 ? -0.407 -10.037 0.991 1.00 88.44 70 GLU A N 1
ATOM 572 C CA . GLU A 1 70 ? -0.759 -11.158 0.125 1.00 88.44 70 GLU A CA 1
ATOM 573 C C . GLU A 1 70 ? -0.349 -10.897 -1.320 1.00 88.44 70 GLU A C 1
ATOM 575 O O . GLU A 1 70 ? 0.230 -11.780 -1.933 1.00 88.44 70 GLU A O 1
ATOM 580 N N . TYR A 1 71 ? -0.595 -9.678 -1.816 1.00 89.56 71 TYR A N 1
ATOM 581 C CA . TYR A 1 71 ? -0.223 -9.265 -3.167 1.00 89.56 71 TYR A CA 1
ATOM 582 C C . TYR A 1 71 ? 0.383 -7.864 -3.194 1.00 89.56 71 TYR A C 1
ATOM 584 O O . TYR A 1 71 ? -0.101 -6.938 -2.525 1.00 89.56 71 TYR A O 1
ATOM 592 N N . ILE A 1 72 ? 1.395 -7.693 -4.039 1.00 91.56 72 ILE A N 1
ATOM 593 C CA . ILE A 1 72 ? 2.029 -6.422 -4.375 1.00 91.56 72 ILE A CA 1
ATOM 594 C C . ILE A 1 72 ? 1.930 -6.244 -5.886 1.00 91.56 72 ILE A C 1
ATOM 596 O O . ILE A 1 72 ? 2.724 -6.786 -6.637 1.00 91.56 72 ILE A O 1
ATOM 600 N N . ILE A 1 73 ? 0.968 -5.454 -6.339 1.00 91.62 73 ILE A N 1
ATOM 601 C CA . ILE A 1 73 ? 0.708 -5.231 -7.761 1.00 91.62 73 ILE A CA 1
ATOM 602 C C . ILE A 1 73 ? 1.373 -3.924 -8.187 1.00 91.62 73 ILE A C 1
ATOM 604 O O . ILE A 1 73 ? 1.180 -2.892 -7.534 1.00 91.62 73 ILE A O 1
ATOM 608 N N . ALA A 1 74 ? 2.122 -3.958 -9.283 1.00 92.75 74 ALA A N 1
ATOM 609 C CA . ALA A 1 74 ? 2.645 -2.771 -9.941 1.00 92.75 74 ALA A CA 1
ATOM 610 C C . ALA A 1 74 ? 1.927 -2.555 -11.277 1.00 92.75 74 ALA A C 1
ATOM 612 O O . ALA A 1 74 ? 1.927 -3.436 -12.131 1.00 92.75 74 ALA A O 1
ATOM 613 N N . ASP A 1 75 ? 1.337 -1.372 -11.437 1.00 93.31 75 ASP A N 1
ATOM 614 C CA . ASP A 1 75 ? 0.709 -0.907 -12.672 1.00 93.31 75 ASP A CA 1
ATOM 615 C C . ASP A 1 75 ? 1.602 0.190 -13.281 1.00 93.31 75 ASP A C 1
ATOM 617 O O . ASP A 1 75 ? 1.797 1.240 -12.660 1.00 93.31 75 ASP A O 1
ATOM 621 N N . LEU A 1 76 ? 2.155 -0.034 -14.472 1.00 92.69 76 LEU A N 1
ATOM 622 C CA . LEU A 1 76 ? 2.910 0.954 -15.246 1.00 92.69 76 LEU A CA 1
ATOM 623 C C . LEU A 1 76 ? 2.037 1.488 -16.385 1.00 92.69 76 LEU A C 1
ATOM 625 O O . LEU A 1 76 ? 1.763 0.789 -17.357 1.00 92.69 76 LEU A O 1
ATOM 629 N N . GLU A 1 77 ? 1.597 2.737 -16.254 1.00 92.50 77 GLU A N 1
ATOM 630 C CA . GLU A 1 77 ? 0.888 3.480 -17.295 1.00 92.50 77 GLU A CA 1
ATOM 631 C C . GLU A 1 77 ? 1.902 3.995 -18.328 1.00 92.50 77 GLU A C 1
ATOM 633 O O . GLU A 1 77 ? 2.841 4.732 -17.995 1.00 92.50 77 GLU A O 1
ATOM 638 N N . THR A 1 78 ? 1.695 3.617 -19.586 1.00 90.31 78 THR A N 1
ATOM 639 C CA . THR A 1 78 ? 2.473 4.048 -20.749 1.00 90.31 78 THR A CA 1
ATOM 640 C C . THR A 1 78 ? 1.586 4.839 -21.715 1.00 90.31 78 THR A C 1
ATOM 642 O O . THR A 1 78 ? 0.372 4.938 -21.532 1.00 90.31 78 THR A O 1
ATOM 645 N N . SER A 1 79 ? 2.170 5.423 -22.762 1.00 89.31 79 SER A N 1
ATOM 646 C CA . SER A 1 79 ? 1.403 6.071 -23.836 1.00 89.31 79 SER A CA 1
ATOM 647 C C . SER A 1 79 ? 0.505 5.113 -24.627 1.00 89.31 79 SER A C 1
ATOM 649 O O . SER A 1 79 ? -0.447 5.577 -25.249 1.00 89.31 79 SER A O 1
ATOM 651 N N . GLU A 1 80 ? 0.774 3.807 -24.589 1.00 87.06 80 GLU A N 1
ATOM 652 C CA . GLU A 1 80 ? 0.076 2.792 -25.392 1.00 87.06 80 GLU A CA 1
ATOM 653 C C . GLU A 1 80 ? -0.834 1.875 -24.566 1.00 87.06 80 GLU A C 1
ATOM 655 O O . GLU A 1 80 ? -1.672 1.161 -25.118 1.00 87.06 80 GLU A O 1
ATOM 660 N N . GLY A 1 81 ? -0.729 1.910 -23.236 1.00 88.31 81 GLY A N 1
ATOM 661 C CA . GLY A 1 81 ? -1.556 1.077 -22.376 1.00 88.31 81 GLY A CA 1
ATOM 662 C C . GLY A 1 81 ? -1.118 1.072 -20.919 1.00 88.31 81 GLY A C 1
ATOM 663 O O . GLY A 1 81 ? -0.464 1.986 -20.424 1.00 88.31 81 GLY A O 1
ATOM 664 N N . THR A 1 82 ? -1.525 0.034 -20.196 1.00 89.25 82 THR A N 1
ATOM 665 C CA . THR A 1 82 ? -1.106 -0.190 -18.810 1.00 89.25 82 THR A CA 1
ATOM 666 C C . THR A 1 82 ? -0.616 -1.616 -18.668 1.00 89.25 82 THR A C 1
ATOM 668 O O . THR A 1 82 ? -1.332 -2.555 -19.021 1.00 89.25 82 THR A O 1
ATOM 671 N N . ILE A 1 83 ? 0.594 -1.744 -18.137 1.00 89.38 83 ILE A N 1
ATOM 672 C CA . ILE A 1 83 ? 1.257 -3.014 -17.870 1.00 89.38 83 ILE A CA 1
ATOM 673 C C . ILE A 1 83 ? 1.059 -3.320 -16.391 1.00 89.38 83 ILE A C 1
ATOM 675 O O . ILE A 1 83 ? 1.428 -2.505 -15.544 1.00 89.38 83 ILE A O 1
ATOM 679 N N . THR A 1 84 ? 0.463 -4.466 -16.074 1.00 89.44 84 THR A N 1
ATOM 680 C CA . THR A 1 84 ? 0.178 -4.871 -14.694 1.00 89.44 84 THR A CA 1
ATOM 681 C C . THR A 1 84 ? 0.894 -6.175 -14.374 1.00 89.44 84 THR A C 1
ATOM 683 O O . THR A 1 84 ? 0.657 -7.200 -15.012 1.00 89.44 84 THR A O 1
ATOM 686 N N . MET A 1 85 ? 1.709 -6.151 -13.323 1.00 86.56 85 MET A N 1
ATOM 687 C CA . MET A 1 85 ? 2.487 -7.303 -12.870 1.00 86.56 85 MET A CA 1
ATOM 688 C C . MET A 1 85 ? 2.355 -7.493 -11.362 1.00 86.56 85 MET A C 1
ATOM 690 O O . MET A 1 85 ? 2.254 -6.527 -10.596 1.00 86.56 85 MET A O 1
ATOM 694 N N . ASP A 1 86 ? 2.389 -8.754 -10.941 1.00 86.25 86 ASP A N 1
ATOM 695 C CA . ASP A 1 86 ? 2.551 -9.116 -9.540 1.00 86.25 86 ASP A CA 1
ATOM 696 C C . ASP A 1 86 ? 4.042 -9.129 -9.170 1.00 86.25 86 ASP A C 1
ATOM 698 O O . ASP A 1 86 ? 4.851 -9.848 -9.748 1.00 86.25 86 ASP A O 1
ATOM 702 N N . VAL A 1 87 ? 4.417 -8.303 -8.198 1.00 83.25 87 VAL A N 1
ATOM 703 C CA . VAL A 1 87 ? 5.790 -8.134 -7.703 1.00 83.25 87 VAL A CA 1
ATOM 704 C C . VAL A 1 87 ? 5.985 -8.791 -6.330 1.00 83.25 87 VAL A C 1
ATOM 706 O O . VAL A 1 87 ? 6.943 -8.491 -5.606 1.00 83.25 87 VAL A O 1
ATOM 709 N N . THR A 1 88 ? 5.056 -9.656 -5.929 1.00 80.31 88 THR A N 1
ATOM 710 C CA . THR A 1 88 ? 5.126 -10.369 -4.650 1.00 80.31 88 THR A CA 1
ATOM 711 C C . THR A 1 88 ? 6.325 -11.312 -4.611 1.00 80.31 88 THR A C 1
ATOM 713 O O . THR A 1 88 ? 7.010 -11.373 -3.591 1.00 80.31 88 THR A O 1
ATOM 716 N N . ASP A 1 89 ? 6.666 -11.953 -5.726 1.00 68.25 89 ASP A N 1
ATOM 717 C CA . ASP A 1 89 ? 7.824 -12.841 -5.796 1.00 68.25 89 ASP A CA 1
ATOM 718 C C . ASP A 1 89 ? 9.082 -12.100 -6.255 1.00 68.25 89 ASP A C 1
ATOM 720 O O . ASP A 1 89 ? 9.067 -11.253 -7.163 1.00 68.25 89 ASP A O 1
ATOM 724 N N . PHE A 1 90 ? 10.190 -12.377 -5.566 1.00 63.50 90 PHE A N 1
ATOM 725 C CA . PHE A 1 90 ? 11.493 -11.869 -5.950 1.00 63.50 90 PHE A CA 1
ATOM 726 C C . PHE A 1 90 ? 12.145 -12.872 -6.893 1.00 63.50 90 PHE A C 1
ATOM 728 O O . PHE A 1 90 ? 12.657 -13.895 -6.449 1.00 63.50 90 PHE A O 1
ATOM 735 N N . ASP A 1 91 ? 12.166 -12.551 -8.186 1.00 51.09 91 ASP A N 1
ATOM 736 C CA . ASP A 1 91 ? 13.070 -13.221 -9.117 1.00 51.09 91 ASP A CA 1
ATOM 737 C C . ASP A 1 91 ? 14.476 -12.714 -8.814 1.00 51.09 91 ASP A C 1
ATOM 739 O O . ASP A 1 91 ? 14.954 -11.729 -9.378 1.00 51.09 91 ASP A O 1
ATOM 743 N N . GLN A 1 92 ? 15.131 -13.345 -7.846 1.00 43.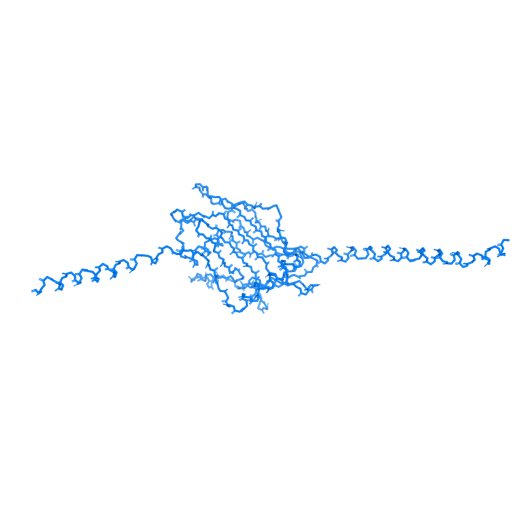34 92 GLN A N 1
ATOM 744 C CA . GLN A 1 92 ? 16.571 -13.240 -7.729 1.00 43.34 92 GLN A CA 1
ATOM 745 C C . GLN A 1 92 ? 17.121 -13.973 -8.959 1.00 43.34 92 GLN A C 1
ATOM 747 O O . GLN A 1 92 ? 17.165 -15.200 -8.993 1.00 43.34 92 GLN A O 1
ATOM 752 N N . GLU A 1 93 ? 17.445 -13.225 -10.016 1.00 35.78 93 GLU A N 1
ATOM 753 C CA . GLU A 1 93 ? 18.193 -13.729 -11.168 1.00 35.78 93 GLU A CA 1
ATOM 754 C C . GLU A 1 93 ? 19.534 -14.219 -10.601 1.00 35.78 93 GLU A C 1
ATOM 756 O O . GLU A 1 93 ? 20.446 -13.429 -10.344 1.00 35.78 93 GLU A O 1
ATOM 761 N N . TYR A 1 94 ? 19.603 -15.515 -10.267 1.00 35.34 94 TYR A N 1
ATOM 762 C CA . TYR A 1 94 ? 20.814 -16.181 -9.808 1.00 35.34 94 TYR A CA 1
ATOM 763 C C . TYR A 1 94 ? 21.861 -15.981 -10.897 1.00 35.34 94 TYR A C 1
ATOM 765 O O . TYR A 1 94 ? 21.894 -16.692 -11.896 1.00 35.34 94 TYR A O 1
ATOM 773 N N . THR A 1 95 ? 22.701 -14.965 -10.729 1.00 32.44 95 THR A N 1
ATOM 774 C CA . THR A 1 95 ? 23.867 -14.782 -11.578 1.00 32.44 95 THR A CA 1
ATOM 775 C C . THR A 1 95 ? 24.787 -15.958 -11.268 1.00 32.44 95 THR A C 1
ATOM 777 O O . THR A 1 95 ? 25.289 -16.062 -10.146 1.00 32.44 95 THR A O 1
ATOM 780 N N . GLU A 1 96 ? 24.950 -16.876 -12.226 1.00 34.44 96 GLU A N 1
ATOM 781 C CA . GLU A 1 96 ? 25.892 -17.996 -12.148 1.00 34.44 96 GLU A CA 1
ATOM 782 C C . GLU A 1 96 ? 27.273 -17.463 -11.723 1.00 34.44 96 GLU A C 1
ATOM 784 O O . GLU A 1 96 ? 27.968 -16.800 -12.492 1.00 34.44 96 GLU A O 1
ATOM 789 N N . GLY A 1 97 ? 27.645 -17.682 -10.456 1.00 39.75 97 GLY A N 1
ATOM 790 C CA . GLY A 1 97 ? 28.912 -17.198 -9.897 1.00 39.75 97 GLY A CA 1
ATOM 791 C C . GLY A 1 97 ? 28.908 -16.820 -8.412 1.00 39.75 97 GLY A C 1
ATOM 792 O O . GLY A 1 97 ? 29.988 -16.707 -7.835 1.00 39.75 97 GLY A O 1
ATOM 793 N N . ASP A 1 98 ? 27.750 -16.662 -7.760 1.00 40.19 98 ASP A N 1
ATOM 794 C CA . ASP A 1 98 ? 27.683 -16.228 -6.347 1.00 40.19 98 ASP A CA 1
ATOM 795 C C . ASP A 1 98 ? 27.591 -17.388 -5.325 1.00 40.19 98 ASP A C 1
ATOM 797 O O . ASP A 1 98 ? 27.072 -17.234 -4.222 1.00 40.19 98 ASP A O 1
ATOM 801 N N . GLU A 1 99 ? 28.161 -18.559 -5.643 1.00 43.12 99 GLU A N 1
ATOM 802 C CA . GLU A 1 99 ? 28.241 -19.714 -4.723 1.00 43.12 99 GLU A CA 1
ATOM 803 C C . GLU A 1 99 ? 29.142 -19.471 -3.488 1.00 43.12 99 GLU A C 1
ATOM 805 O O . GLU A 1 99 ? 29.234 -20.323 -2.605 1.00 43.12 99 GLU A O 1
ATOM 810 N N . ASN A 1 100 ? 29.812 -18.315 -3.388 1.00 36.72 100 ASN A N 1
ATOM 811 C CA . ASN A 1 100 ? 30.846 -18.058 -2.377 1.00 36.72 100 ASN A CA 1
ATOM 812 C C . ASN A 1 100 ? 30.593 -16.877 -1.426 1.00 36.72 100 ASN A C 1
ATOM 814 O O . ASN A 1 100 ? 31.476 -16.533 -0.629 1.00 36.72 100 ASN A O 1
ATOM 818 N N . ARG A 1 101 ? 29.400 -16.271 -1.411 1.00 37.78 101 ARG A N 1
ATOM 819 C CA . ARG A 1 101 ? 29.047 -15.325 -0.339 1.00 37.78 101 ARG A CA 1
ATOM 820 C C . ARG A 1 101 ? 28.480 -16.066 0.867 1.00 37.78 101 ARG A C 1
ATOM 822 O O . ARG A 1 101 ? 27.308 -16.405 0.938 1.00 37.78 101 ARG A O 1
ATOM 829 N N . LYS A 1 102 ? 29.395 -16.329 1.805 1.00 34.72 102 LYS A N 1
ATOM 830 C CA . LYS A 1 102 ? 29.201 -16.807 3.182 1.00 34.72 102 LYS A CA 1
ATOM 831 C C . LYS A 1 102 ? 27.752 -16.783 3.677 1.00 34.72 102 LYS A C 1
ATOM 833 O O . LYS A 1 102 ? 27.184 -15.747 4.008 1.00 34.72 102 LYS A O 1
ATOM 838 N N . ARG A 1 103 ? 27.252 -18.004 3.823 1.00 41.22 103 ARG A N 1
ATOM 839 C CA . ARG A 1 103 ? 26.080 -18.446 4.571 1.00 41.22 103 ARG A CA 1
ATOM 840 C C . ARG A 1 103 ? 26.246 -18.150 6.071 1.00 41.22 103 ARG A C 1
ATOM 842 O O . ARG A 1 103 ? 26.433 -19.068 6.859 1.00 41.22 103 ARG A O 1
ATOM 849 N N . ASP A 1 104 ? 26.195 -16.879 6.460 1.00 35.66 104 ASP A N 1
ATOM 850 C CA . ASP A 1 104 ? 26.116 -16.446 7.862 1.00 35.66 104 ASP A CA 1
ATOM 851 C C . ASP A 1 104 ? 24.675 -16.043 8.203 1.00 35.66 104 ASP A C 1
ATOM 853 O O . ASP A 1 104 ? 24.383 -14.900 8.542 1.00 35.66 104 ASP A O 1
ATOM 857 N N . THR A 1 105 ? 23.729 -16.978 8.104 1.00 36.72 105 THR A N 1
ATOM 858 C CA . THR A 1 105 ? 22.461 -16.888 8.843 1.00 36.72 105 THR A CA 1
ATOM 859 C C . THR A 1 105 ? 21.969 -18.301 9.148 1.00 36.72 105 THR A C 1
ATOM 861 O O . THR A 1 105 ? 21.894 -19.166 8.277 1.00 36.72 105 THR A O 1
ATOM 864 N N . SER A 1 106 ? 21.734 -18.552 10.431 1.00 32.16 106 SER A N 1
ATOM 865 C CA . SER A 1 106 ? 21.374 -19.829 11.044 1.00 32.16 106 SER A CA 1
ATOM 866 C C . SER A 1 106 ? 20.264 -2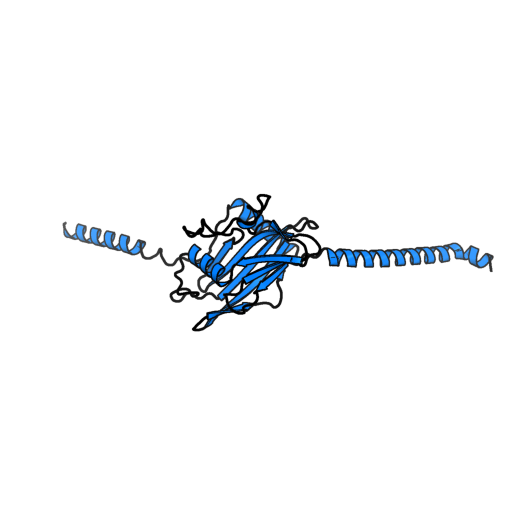0.588 10.291 1.00 32.16 106 SER A C 1
ATOM 868 O O . SER A 1 106 ? 19.288 -19.967 9.867 1.00 32.16 106 SER A O 1
ATOM 870 N N . PRO A 1 107 ? 20.332 -21.930 10.173 1.00 38.56 107 PRO A N 1
ATOM 871 C CA . PRO A 1 107 ? 19.301 -22.714 9.505 1.00 38.56 107 PRO A CA 1
ATOM 872 C C . PRO A 1 107 ? 18.084 -22.852 10.428 1.00 38.56 107 PRO A C 1
ATOM 874 O O . PRO A 1 107 ? 17.973 -23.783 11.221 1.00 38.56 107 PRO A O 1
ATOM 877 N N . GLY A 1 108 ? 17.171 -21.891 10.344 1.00 32.72 108 GLY A N 1
ATOM 878 C CA . GLY A 1 108 ? 15.881 -21.925 11.021 1.00 32.72 108 GLY A CA 1
ATOM 879 C C . GLY A 1 108 ? 14.936 -20.908 10.394 1.00 32.72 108 GLY A C 1
ATOM 880 O O . GLY A 1 108 ? 15.138 -19.712 10.544 1.00 32.72 108 GLY A O 1
ATOM 881 N N . LEU A 1 109 ? 13.913 -21.380 9.675 1.00 38.75 109 LEU A N 1
ATOM 882 C CA . LEU A 1 109 ? 12.783 -20.592 9.144 1.00 38.75 109 LEU A CA 1
ATOM 883 C C . LEU A 1 109 ? 13.069 -19.454 8.126 1.00 38.75 109 LEU A C 1
ATOM 885 O O . LEU A 1 109 ? 12.112 -18.858 7.639 1.00 38.75 109 LEU A O 1
ATOM 889 N N . GLY A 1 110 ? 14.324 -19.150 7.774 1.00 31.84 110 GLY A N 1
ATOM 890 C CA . GLY A 1 110 ? 14.677 -17.975 6.950 1.00 31.84 110 GLY A CA 1
ATOM 891 C C . GLY A 1 110 ? 14.462 -18.093 5.434 1.00 31.84 110 GLY A C 1
ATOM 892 O O . GLY A 1 110 ? 14.131 -17.104 4.792 1.00 31.84 110 GLY A O 1
ATOM 893 N N . GLY A 1 111 ? 14.561 -19.296 4.858 1.00 34.78 111 GLY A N 1
ATOM 894 C CA . GLY A 1 111 ? 14.662 -19.459 3.396 1.00 34.78 111 GLY A CA 1
ATOM 895 C C . GLY A 1 111 ? 13.398 -19.151 2.579 1.00 34.78 111 GLY A C 1
ATOM 896 O O . GLY A 1 111 ? 13.494 -18.951 1.377 1.00 34.78 111 GLY A O 1
ATOM 897 N N . VAL A 1 112 ? 12.212 -19.090 3.201 1.00 42.78 112 VAL A N 1
ATOM 898 C CA . VAL A 1 112 ? 10.958 -18.764 2.486 1.00 42.78 112 VAL A CA 1
ATOM 899 C C . VAL A 1 112 ? 10.747 -17.248 2.391 1.00 42.78 112 VAL A C 1
ATOM 901 O O . VAL A 1 112 ? 10.319 -16.760 1.351 1.00 42.78 112 VAL A O 1
ATOM 904 N N . ARG A 1 113 ? 11.113 -16.480 3.432 1.00 45.97 113 ARG A N 1
ATOM 905 C CA . ARG A 1 113 ? 10.976 -15.004 3.443 1.00 45.97 113 ARG A CA 1
ATOM 906 C C . ARG A 1 113 ? 11.975 -14.301 2.520 1.00 45.97 113 ARG A C 1
ATOM 908 O O . ARG A 1 113 ? 11.793 -13.130 2.214 1.00 45.97 113 ARG A O 1
ATOM 915 N N . GLU A 1 114 ? 13.043 -14.989 2.126 1.00 49.59 114 GLU A N 1
ATOM 916 C CA . GLU A 1 114 ? 14.074 -14.442 1.239 1.00 49.59 114 GLU A CA 1
ATOM 917 C C . GLU A 1 114 ? 13.658 -14.484 -0.241 1.00 49.59 114 GLU A C 1
ATOM 919 O O . GLU A 1 114 ? 14.156 -13.677 -1.024 1.00 49.59 114 GLU A O 1
ATOM 924 N N . ASN A 1 115 ? 12.713 -15.362 -0.610 1.00 51.75 115 ASN A N 1
ATOM 925 C CA . ASN A 1 115 ? 12.295 -15.558 -2.003 1.00 51.75 115 ASN A CA 1
ATOM 926 C C . ASN A 1 115 ? 10.916 -14.958 -2.326 1.00 51.75 115 ASN A C 1
ATOM 928 O O . ASN A 1 115 ? 10.684 -14.511 -3.447 1.00 51.75 115 ASN A O 1
ATOM 932 N N . THR A 1 116 ? 10.010 -14.891 -1.343 1.00 62.72 116 THR A N 1
ATOM 933 C CA . THR A 1 116 ? 8.711 -14.222 -1.498 1.00 62.72 116 THR A CA 1
ATOM 934 C C . THR A 1 116 ? 8.590 -13.028 -0.556 1.00 62.72 116 THR A C 1
ATOM 936 O O . THR A 1 116 ? 8.950 -13.086 0.620 1.00 62.72 116 THR A O 1
ATOM 939 N N . ARG A 1 117 ? 8.063 -11.918 -1.078 1.00 72.31 117 ARG A N 1
ATOM 940 C CA . ARG A 1 117 ? 7.712 -10.714 -0.307 1.00 72.31 117 ARG A CA 1
ATOM 941 C C . ARG A 1 117 ? 6.327 -10.831 0.329 1.00 72.31 117 ARG A C 1
ATOM 943 O O . ARG A 1 117 ? 5.834 -9.859 0.905 1.00 72.31 117 ARG A O 1
ATOM 950 N N . GLN A 1 118 ? 5.715 -12.012 0.235 1.00 80.56 118 GLN A N 1
ATOM 951 C CA . GLN A 1 118 ? 4.506 -12.377 0.950 1.00 80.56 118 GLN A CA 1
ATOM 952 C C . GLN A 1 118 ? 4.817 -12.669 2.422 1.00 80.56 118 GLN A C 1
ATOM 954 O O . GLN A 1 118 ? 5.812 -13.313 2.763 1.00 80.56 118 GLN A O 1
ATOM 959 N N . GLY A 1 119 ? 3.939 -12.227 3.320 1.00 83.31 119 GLY A N 1
ATOM 960 C CA . GLY A 1 119 ? 4.049 -12.585 4.729 1.00 83.31 119 GLY A CA 1
ATOM 961 C C . GLY A 1 119 ? 3.521 -11.537 5.702 1.00 83.31 119 GLY A C 1
ATOM 962 O O . GLY A 1 119 ? 3.077 -10.455 5.303 1.00 83.31 119 GLY A O 1
ATOM 963 N N . PRO A 1 120 ? 3.567 -11.848 7.009 1.00 87.06 120 PRO A N 1
ATOM 964 C CA . PRO A 1 120 ? 3.201 -10.899 8.044 1.00 87.06 120 PRO A CA 1
ATOM 965 C C . PRO A 1 120 ? 4.233 -9.768 8.115 1.00 87.06 120 PRO A C 1
ATOM 967 O O . PRO A 1 120 ? 5.437 -10.003 8.254 1.00 87.06 120 PRO A O 1
ATOM 970 N N . LEU A 1 121 ? 3.732 -8.539 8.032 1.00 90.38 121 LEU A N 1
ATOM 971 C CA . LEU A 1 121 ? 4.453 -7.303 8.284 1.00 90.38 121 LEU A CA 1
ATOM 972 C C . LEU A 1 121 ? 4.021 -6.766 9.649 1.00 90.38 121 LEU A C 1
ATOM 974 O O . LEU A 1 121 ? 2.884 -6.311 9.822 1.00 90.38 121 LEU A O 1
ATOM 978 N N . GLU A 1 122 ? 4.921 -6.847 10.624 1.00 91.31 122 GLU A N 1
ATOM 979 C CA . GLU A 1 122 ? 4.660 -6.463 12.013 1.00 91.31 122 GLU A CA 1
ATOM 980 C C . GLU A 1 122 ? 4.365 -4.964 12.162 1.00 91.31 122 GLU A C 1
ATOM 982 O O . GLU A 1 122 ? 4.694 -4.145 11.302 1.00 91.31 122 GLU A O 1
ATOM 987 N N . SER A 1 123 ? 3.716 -4.585 13.264 1.00 91.19 123 SER A N 1
ATOM 988 C CA . SER A 1 123 ? 3.434 -3.175 13.560 1.00 91.19 123 SER A CA 1
ATOM 989 C C . SER A 1 123 ? 4.736 -2.374 13.685 1.00 91.19 123 SER A C 1
ATOM 991 O O . SER A 1 123 ? 5.558 -2.642 14.558 1.00 91.19 123 SER A O 1
ATOM 993 N N . GLY A 1 124 ? 4.886 -1.335 12.866 1.00 90.44 124 GLY A N 1
ATOM 994 C CA . GLY A 1 124 ? 6.074 -0.482 12.810 1.00 90.44 124 GLY A CA 1
ATOM 995 C C . GLY A 1 124 ? 7.183 -1.005 11.895 1.00 90.44 124 GLY A C 1
ATOM 996 O O . GLY A 1 124 ? 8.156 -0.284 11.678 1.00 90.44 124 GLY A O 1
ATOM 997 N N . ASP A 1 125 ? 7.038 -2.211 11.346 1.00 91.44 125 ASP A N 1
ATOM 998 C CA . ASP A 1 125 ? 8.038 -2.835 10.485 1.00 91.44 125 ASP A CA 1
ATOM 999 C C . ASP A 1 125 ? 7.902 -2.385 9.021 1.00 91.44 125 ASP A C 1
ATOM 1001 O O . ASP A 1 125 ? 6.900 -1.778 8.607 1.00 91.44 125 ASP A O 1
ATOM 1005 N N . PHE A 1 126 ? 8.931 -2.662 8.221 1.00 90.81 126 PHE A N 1
ATOM 1006 C CA . PHE A 1 126 ? 8.973 -2.316 6.807 1.00 90.81 126 PHE A CA 1
ATOM 1007 C C . PHE A 1 126 ? 9.617 -3.406 5.947 1.00 90.81 126 PHE A C 1
ATOM 1009 O O . PHE A 1 126 ? 10.506 -4.132 6.374 1.00 90.81 126 PHE A O 1
ATOM 1016 N N . LEU A 1 127 ? 9.200 -3.463 4.686 1.00 90.00 127 LEU A N 1
ATOM 1017 C CA . LEU A 1 127 ? 9.821 -4.261 3.633 1.00 90.00 127 LEU A CA 1
ATOM 1018 C C . LEU A 1 127 ? 10.128 -3.372 2.425 1.00 90.00 127 LEU A C 1
ATOM 1020 O O . LEU A 1 127 ? 9.643 -2.242 2.330 1.00 90.00 127 LEU A O 1
ATOM 1024 N N . HIS A 1 128 ? 10.936 -3.865 1.491 1.00 88.12 128 HIS A N 1
ATOM 1025 C CA . HIS A 1 128 ? 11.207 -3.170 0.234 1.00 88.12 128 HIS A CA 1
ATOM 1026 C C . HIS A 1 128 ? 11.047 -4.111 -0.960 1.00 88.12 128 HIS A C 1
ATOM 1028 O O . HIS A 1 128 ? 11.358 -5.300 -0.880 1.00 88.12 128 HIS A O 1
ATOM 1034 N N . ILE A 1 129 ? 10.563 -3.559 -2.071 1.00 88.00 129 ILE A N 1
ATOM 1035 C CA . ILE A 1 129 ? 10.294 -4.302 -3.314 1.00 88.00 129 ILE A CA 1
ATOM 1036 C C . ILE A 1 129 ? 11.337 -4.018 -4.406 1.00 88.00 129 ILE A C 1
ATOM 1038 O O . ILE A 1 129 ? 11.035 -4.103 -5.587 1.00 88.00 129 ILE A O 1
ATOM 1042 N N . GLY A 1 130 ? 12.561 -3.660 -4.007 1.00 87.12 130 GLY A N 1
ATOM 1043 C CA . GLY A 1 130 ? 13.623 -3.228 -4.924 1.00 87.12 130 GLY A CA 1
ATOM 1044 C C . GLY A 1 130 ? 13.574 -1.730 -5.237 1.00 87.12 130 GLY A C 1
ATOM 1045 O O . GLY A 1 130 ? 12.884 -0.954 -4.560 1.00 87.12 130 GLY A O 1
ATOM 1046 N N . THR A 1 131 ? 14.364 -1.302 -6.223 1.00 90.06 131 THR A N 1
ATOM 1047 C CA . THR A 1 131 ? 14.344 0.088 -6.710 1.00 90.06 131 THR A CA 1
ATOM 1048 C C . THR A 1 131 ? 13.219 0.294 -7.720 1.00 90.06 131 THR A C 1
ATOM 1050 O O . THR A 1 131 ? 12.793 -0.643 -8.392 1.00 90.06 131 THR A O 1
ATOM 1053 N N . PHE A 1 132 ? 12.732 1.529 -7.871 1.00 90.75 132 PHE A N 1
ATOM 1054 C CA . PHE A 1 132 ? 11.743 1.818 -8.919 1.00 90.75 132 PHE A CA 1
ATOM 1055 C C . PHE A 1 132 ? 12.304 1.537 -10.320 1.00 90.75 132 PHE A C 1
ATOM 1057 O O . PHE A 1 132 ? 11.574 1.072 -11.186 1.00 90.75 132 PHE A O 1
ATOM 1064 N N . ALA A 1 133 ? 13.602 1.759 -10.525 1.00 89.00 133 ALA A N 1
ATOM 1065 C CA . ALA A 1 133 ? 14.308 1.423 -11.752 1.00 89.00 133 ALA A CA 1
ATOM 1066 C C . ALA A 1 133 ? 14.229 -0.074 -12.094 1.00 89.00 133 ALA A C 1
ATOM 1068 O O . ALA A 1 133 ? 13.946 -0.424 -13.236 1.00 89.00 133 ALA A O 1
ATOM 1069 N N . GLU A 1 134 ? 14.470 -0.948 -11.116 1.00 87.94 134 GLU A N 1
ATOM 1070 C CA . GLU A 1 134 ? 14.393 -2.403 -11.283 1.00 87.94 134 GLU A CA 1
ATOM 1071 C C . GLU A 1 134 ? 12.956 -2.858 -11.566 1.00 87.94 134 GLU A C 1
ATOM 1073 O O . GLU A 1 134 ? 12.728 -3.636 -12.489 1.00 87.94 134 GLU A O 1
ATOM 1078 N N . LEU A 1 135 ? 11.977 -2.295 -10.847 1.00 89.38 135 LEU A N 1
ATOM 1079 C CA . LEU A 1 135 ? 10.556 -2.567 -11.080 1.00 89.38 135 LEU A CA 1
ATOM 1080 C C . LEU A 1 135 ? 10.117 -2.191 -12.496 1.00 89.38 135 LEU A C 1
ATOM 1082 O O . LEU A 1 135 ? 9.466 -2.988 -13.164 1.00 89.38 135 LEU A O 1
ATOM 1086 N N . ILE A 1 136 ? 10.490 -0.994 -12.959 1.00 90.06 136 ILE A N 1
ATOM 1087 C CA . ILE A 1 136 ? 10.163 -0.519 -14.309 1.00 90.06 136 ILE A CA 1
ATOM 1088 C C . ILE A 1 136 ? 10.820 -1.415 -15.360 1.00 90.06 136 ILE A C 1
ATOM 1090 O O . ILE A 1 136 ? 10.162 -1.803 -16.317 1.00 90.06 136 ILE A O 1
ATOM 1094 N N . LYS A 1 137 ? 12.093 -1.790 -15.173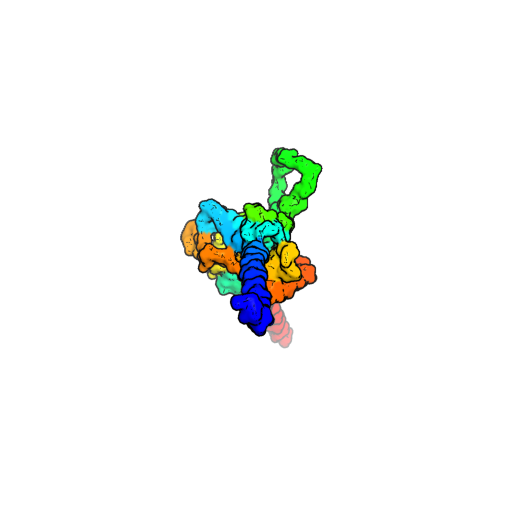 1.00 88.62 137 LYS A N 1
ATOM 1095 C CA . LYS A 1 137 ? 12.792 -2.706 -16.086 1.00 88.62 137 LYS A CA 1
ATOM 1096 C C . LYS A 1 137 ? 12.133 -4.080 -16.146 1.00 88.62 137 LYS A C 1
ATOM 1098 O O . LYS A 1 137 ? 12.038 -4.641 -17.230 1.00 88.62 137 LYS A O 1
ATOM 1103 N N . ARG A 1 138 ? 11.682 -4.619 -15.010 1.00 86.94 138 ARG A N 1
ATOM 1104 C CA . ARG A 1 138 ? 10.988 -5.913 -14.958 1.00 86.94 138 ARG A CA 1
ATOM 1105 C C . ARG A 1 138 ? 9.637 -5.848 -15.677 1.00 86.94 138 ARG A C 1
ATOM 1107 O O . ARG A 1 138 ? 9.377 -6.703 -16.509 1.00 86.94 138 ARG A O 1
ATOM 1114 N N . LEU A 1 139 ? 8.850 -4.795 -15.431 1.00 88.31 139 LEU A N 1
ATOM 1115 C CA . LEU A 1 139 ? 7.584 -4.530 -16.135 1.00 88.31 139 LEU A CA 1
ATOM 1116 C C . LEU A 1 139 ? 7.783 -4.384 -17.649 1.00 88.31 139 LEU A C 1
ATOM 1118 O O . LEU A 1 139 ? 7.010 -4.928 -18.424 1.00 88.31 139 LEU A O 1
ATOM 1122 N N . ALA A 1 140 ? 8.826 -3.667 -18.071 1.00 87.88 140 ALA A N 1
ATOM 1123 C CA . ALA A 1 140 ? 9.152 -3.498 -19.483 1.00 87.88 140 ALA A CA 1
ATOM 1124 C C . ALA A 1 140 ? 9.596 -4.818 -20.138 1.00 87.88 140 ALA A C 1
ATOM 1126 O O . ALA A 1 140 ? 9.167 -5.121 -21.247 1.00 87.88 140 ALA A O 1
ATOM 1127 N N . ARG A 1 141 ? 10.420 -5.617 -19.441 1.00 86.50 141 ARG A N 1
ATOM 1128 C CA . ARG A 1 141 ? 10.918 -6.915 -19.928 1.00 86.50 141 ARG A CA 1
ATOM 1129 C C . ARG A 1 141 ? 9.780 -7.909 -20.169 1.00 86.50 141 ARG A C 1
ATOM 1131 O O . ARG A 1 141 ? 9.831 -8.624 -21.162 1.00 86.50 141 ARG A O 1
ATOM 1138 N N . ASP A 1 142 ? 8.794 -7.951 -19.276 1.00 83.00 142 ASP A N 1
ATOM 1139 C CA . ASP A 1 142 ? 7.650 -8.871 -19.371 1.00 83.00 142 ASP A CA 1
ATOM 1140 C C . ASP A 1 142 ? 6.813 -8.638 -20.643 1.00 83.00 142 ASP A C 1
ATOM 1142 O O . ASP A 1 142 ? 6.327 -9.583 -21.252 1.00 83.00 142 ASP A O 1
ATOM 1146 N N . GLU A 1 143 ? 6.753 -7.389 -21.111 1.00 83.38 143 GLU A N 1
ATOM 1147 C CA . GLU A 1 143 ? 6.053 -6.986 -22.340 1.00 83.38 143 GLU A CA 1
ATOM 1148 C C . GLU A 1 143 ? 6.982 -6.840 -23.558 1.00 83.38 143 GLU A C 1
ATOM 1150 O O . GLU A 1 143 ? 6.592 -6.264 -24.570 1.00 83.38 143 GLU A O 1
ATOM 1155 N N . GLY A 1 144 ? 8.235 -7.299 -23.465 1.00 81.69 144 GLY A N 1
ATOM 1156 C CA . GLY A 1 144 ? 9.189 -7.236 -24.578 1.00 81.69 144 GLY A CA 1
ATOM 1157 C C . GLY A 1 144 ? 9.606 -5.819 -24.996 1.00 81.69 144 GLY A C 1
ATOM 1158 O O . GLY A 1 144 ? 10.105 -5.630 -26.103 1.00 81.69 144 GLY A O 1
ATOM 1159 N N . ILE A 1 145 ? 9.424 -4.816 -24.132 1.00 85.12 145 ILE A N 1
ATOM 1160 C CA . ILE A 1 145 ? 9.797 -3.429 -24.424 1.00 85.12 145 ILE A CA 1
ATOM 1161 C C . ILE A 1 145 ? 11.318 -3.292 -24.348 1.00 85.12 145 ILE A C 1
ATOM 1163 O O . ILE A 1 145 ? 11.928 -3.489 -23.291 1.00 85.12 145 ILE A O 1
ATOM 1167 N N . GLU A 1 146 ? 11.935 -2.902 -25.463 1.00 83.19 146 GLU A N 1
ATOM 1168 C CA . GLU A 1 146 ? 13.357 -2.575 -25.496 1.00 83.19 146 GLU A CA 1
ATOM 1169 C C . GLU A 1 146 ? 13.648 -1.310 -24.684 1.00 83.19 146 GLU A C 1
ATOM 1171 O O . GLU A 1 146 ? 12.921 -0.317 -24.745 1.00 83.19 146 GLU A O 1
ATOM 1176 N N . MET A 1 147 ? 14.727 -1.353 -23.903 1.00 82.44 147 MET A N 1
ATOM 1177 C CA . MET A 1 147 ? 15.075 -0.309 -22.945 1.00 82.44 147 MET A CA 1
ATOM 1178 C C . MET A 1 147 ? 16.485 0.228 -23.204 1.00 82.44 147 MET A C 1
ATOM 1180 O O . MET A 1 147 ? 17.461 -0.517 -23.109 1.00 82.44 147 MET A O 1
ATOM 1184 N N . GLU A 1 148 ? 16.617 1.539 -23.404 1.00 80.44 148 GLU A N 1
ATOM 1185 C CA . GLU A 1 148 ? 17.895 2.252 -23.376 1.00 80.44 148 GLU A CA 1
ATOM 1186 C C . GLU A 1 148 ? 18.130 2.820 -21.964 1.00 80.44 148 GLU A C 1
ATOM 1188 O O . GLU A 1 148 ? 17.613 3.865 -21.551 1.00 80.44 148 GLU A O 1
ATOM 1193 N N . GLY A 1 149 ? 18.874 2.071 -21.149 1.00 80.12 149 GLY A N 1
ATOM 1194 C CA . GLY A 1 149 ? 19.108 2.415 -19.746 1.00 80.12 149 GLY A CA 1
ATOM 1195 C C . GLY A 1 149 ? 17.845 2.276 -18.891 1.00 80.12 149 GLY A C 1
ATOM 1196 O O . GLY A 1 149 ? 17.553 1.189 -18.395 1.00 80.12 149 GLY A O 1
ATOM 1197 N N . HIS A 1 150 ? 17.127 3.379 -18.663 1.00 75.69 150 HIS A N 1
ATOM 1198 C CA . HIS A 1 150 ? 15.873 3.413 -17.887 1.00 75.69 150 HIS A CA 1
ATOM 1199 C C . HIS A 1 150 ? 14.693 3.982 -18.679 1.00 75.69 150 HIS A C 1
ATOM 1201 O O . HIS A 1 150 ? 13.673 4.343 -18.088 1.00 75.69 150 HIS A O 1
ATOM 1207 N N . ARG A 1 151 ? 14.845 4.093 -19.997 1.00 80.19 151 ARG A N 1
ATOM 1208 C CA . ARG A 1 151 ? 13.839 4.631 -20.903 1.00 80.19 151 ARG A CA 1
ATOM 1209 C C . ARG A 1 151 ? 13.476 3.578 -21.937 1.00 80.19 151 ARG A C 1
ATOM 1211 O O . ARG A 1 151 ? 14.365 2.826 -22.330 1.00 80.19 151 ARG A O 1
ATOM 1218 N N . PRO A 1 152 ? 12.210 3.512 -22.356 1.00 83.12 152 PRO A N 1
ATOM 1219 C CA . PRO A 1 152 ? 11.841 2.687 -23.491 1.00 83.12 152 PRO A CA 1
ATOM 1220 C C . PRO A 1 152 ? 12.453 3.260 -24.777 1.00 83.12 152 PRO A C 1
ATOM 1222 O O . PRO A 1 152 ? 12.591 4.478 -24.914 1.00 83.12 152 PRO A O 1
ATOM 1225 N N . THR A 1 153 ? 12.823 2.387 -25.707 1.00 79.38 153 THR A N 1
ATOM 1226 C CA . THR A 1 153 ? 13.270 2.780 -27.046 1.00 79.38 153 THR A CA 1
ATOM 1227 C C . THR A 1 153 ? 12.064 3.230 -27.887 1.00 79.38 153 THR A C 1
ATOM 1229 O O . THR A 1 153 ? 10.987 2.642 -27.802 1.00 79.38 153 THR A O 1
ATOM 1232 N N . GLY A 1 154 ? 12.236 4.261 -28.722 1.00 80.00 154 GLY A N 1
ATOM 1233 C CA . GLY A 1 154 ? 11.206 4.740 -29.656 1.00 80.00 154 GLY A CA 1
ATOM 1234 C C . GLY A 1 154 ? 10.275 5.819 -29.084 1.00 80.00 154 GLY A C 1
ATOM 1235 O O . GLY A 1 154 ? 10.689 6.642 -28.269 1.00 80.00 154 GLY A O 1
ATOM 1236 N N . ASP A 1 155 ? 9.019 5.836 -29.546 1.00 81.75 155 ASP A N 1
ATOM 1237 C CA . ASP A 1 155 ? 8.015 6.857 -29.188 1.00 81.75 155 ASP A CA 1
ATOM 1238 C C . ASP A 1 155 ? 7.229 6.541 -27.902 1.00 81.75 155 ASP A C 1
ATOM 1240 O O . ASP A 1 155 ? 6.450 7.372 -27.414 1.00 81.75 155 ASP A O 1
ATOM 1244 N N . LEU A 1 156 ? 7.435 5.353 -27.327 1.00 84.44 156 LEU A N 1
ATOM 1245 C CA . LEU A 1 156 ? 6.775 4.926 -26.101 1.00 84.44 156 LEU A CA 1
ATOM 1246 C C . LEU A 1 156 ? 7.211 5.813 -24.928 1.00 84.44 156 LEU A C 1
ATOM 1248 O O . LEU A 1 156 ? 8.386 6.112 -24.745 1.00 84.44 156 LEU A O 1
ATOM 1252 N N . ARG A 1 157 ? 6.265 6.233 -24.084 1.00 87.19 157 ARG A N 1
ATOM 1253 C CA . ARG A 1 157 ? 6.570 7.025 -22.882 1.00 87.19 157 ARG A CA 1
ATOM 1254 C C . ARG A 1 157 ? 5.958 6.408 -21.645 1.00 87.19 157 ARG A C 1
ATOM 1256 O O . ARG A 1 157 ? 4.759 6.143 -21.610 1.00 87.19 157 ARG A O 1
ATOM 1263 N N . PHE A 1 158 ? 6.762 6.260 -20.599 1.00 89.56 158 PHE A N 1
ATOM 1264 C CA . PHE A 1 158 ? 6.273 5.901 -19.271 1.00 89.56 158 PHE A CA 1
ATOM 1265 C C . PHE A 1 158 ? 5.724 7.138 -18.567 1.00 89.56 158 PHE A C 1
ATOM 1267 O O . PHE A 1 158 ? 6.404 8.157 -18.473 1.00 89.56 158 PHE A O 1
ATOM 1274 N N . GLN A 1 159 ? 4.487 7.052 -18.086 1.00 91.25 159 GLN A N 1
ATOM 1275 C CA . GLN A 1 159 ? 3.757 8.193 -17.532 1.00 91.25 159 GLN A CA 1
ATOM 1276 C C . GLN A 1 159 ? 3.629 8.094 -16.016 1.00 91.25 159 GLN A C 1
ATOM 1278 O O . GLN A 1 159 ? 3.852 9.069 -15.296 1.00 91.25 159 GLN A O 1
ATOM 1283 N N . ARG A 1 160 ? 3.274 6.912 -15.509 1.00 93.38 160 ARG A N 1
ATOM 1284 C CA . ARG A 1 160 ? 3.008 6.718 -14.085 1.00 93.38 160 ARG A CA 1
ATOM 1285 C C . ARG A 1 160 ? 3.235 5.280 -13.669 1.00 93.38 160 ARG A C 1
ATOM 1287 O O . ARG A 1 160 ? 2.838 4.356 -14.360 1.00 93.38 160 ARG A O 1
ATOM 1294 N N . LEU A 1 161 ? 3.797 5.115 -12.481 1.00 93.81 161 LEU A N 1
ATOM 1295 C CA . LEU A 1 161 ? 3.899 3.839 -11.795 1.00 93.81 161 LEU A CA 1
ATOM 1296 C C . LEU A 1 161 ? 3.018 3.853 -10.545 1.00 93.81 161 LEU A C 1
ATOM 1298 O O . LEU A 1 161 ? 3.195 4.687 -9.652 1.00 93.81 161 LEU A O 1
ATOM 1302 N N . THR A 1 162 ? 2.086 2.915 -10.453 1.00 95.50 162 THR A N 1
ATOM 1303 C CA . THR A 1 162 ? 1.199 2.736 -9.306 1.00 95.50 162 THR A CA 1
ATOM 1304 C C . THR A 1 162 ? 1.509 1.430 -8.601 1.00 95.50 162 THR A C 1
ATOM 1306 O O . THR A 1 162 ? 1.420 0.357 -9.181 1.00 95.50 162 THR A O 1
ATOM 1309 N N . ILE A 1 163 ? 1.828 1.523 -7.312 1.00 95.00 163 ILE A N 1
ATOM 1310 C CA . ILE A 1 163 ? 2.021 0.366 -6.442 1.00 95.00 163 ILE A CA 1
ATOM 1311 C C . ILE A 1 163 ? 0.752 0.169 -5.623 1.00 95.00 163 ILE A C 1
ATOM 1313 O O . ILE A 1 163 ? 0.318 1.077 -4.901 1.00 95.00 163 ILE A O 1
ATOM 1317 N N . ARG A 1 164 ? 0.162 -1.020 -5.721 1.00 95.06 164 ARG A N 1
ATOM 1318 C CA . ARG A 1 164 ? -1.048 -1.419 -5.008 1.00 95.06 164 ARG A CA 1
ATOM 1319 C C . ARG A 1 164 ? -0.772 -2.648 -4.154 1.00 95.06 164 ARG A C 1
ATOM 1321 O O . ARG A 1 164 ? -0.385 -3.696 -4.644 1.00 95.06 164 ARG A O 1
ATOM 1328 N N . LEU A 1 165 ? -1.038 -2.517 -2.865 1.00 94.00 165 LEU A N 1
ATOM 1329 C CA . LEU A 1 165 ? -0.930 -3.585 -1.884 1.00 94.00 165 LEU A CA 1
ATOM 1330 C C . LEU A 1 165 ? -2.309 -4.152 -1.594 1.00 94.00 165 LEU A C 1
ATOM 1332 O O . LEU A 1 165 ? -3.267 -3.388 -1.415 1.00 94.00 165 LEU A O 1
ATOM 1336 N N . ILE A 1 166 ? -2.381 -5.472 -1.483 1.00 92.56 166 ILE A N 1
ATOM 1337 C CA . ILE A 1 166 ? -3.542 -6.205 -0.988 1.00 92.56 166 ILE A CA 1
ATOM 1338 C C . ILE A 1 166 ? -3.067 -7.093 0.156 1.00 92.56 166 ILE A C 1
ATOM 1340 O O . ILE A 1 166 ? -2.050 -7.778 0.050 1.00 92.56 166 ILE A O 1
ATOM 1344 N N . GLY A 1 167 ? -3.787 -7.055 1.269 1.00 90.88 167 GLY A N 1
ATOM 1345 C CA . GLY A 1 167 ? -3.446 -7.865 2.424 1.00 90.88 167 GLY A CA 1
ATOM 1346 C C . GLY A 1 167 ? -4.621 -8.114 3.349 1.00 90.88 167 GLY A C 1
ATOM 1347 O O . GLY A 1 167 ? -5.703 -7.536 3.201 1.00 90.88 167 GLY A O 1
ATOM 1348 N N . VAL A 1 168 ? -4.374 -8.959 4.341 1.00 89.12 168 VAL A N 1
ATOM 1349 C CA . VAL A 1 168 ? -5.331 -9.323 5.383 1.00 89.12 168 VAL A CA 1
ATOM 1350 C C . VAL A 1 168 ? -4.886 -8.700 6.701 1.00 89.12 168 VAL A C 1
ATOM 1352 O O . VAL A 1 168 ? -3.715 -8.755 7.076 1.00 89.12 168 VAL A O 1
ATOM 1355 N N . TYR A 1 169 ? -5.830 -8.081 7.406 1.00 88.31 169 TYR A N 1
ATOM 1356 C CA . TYR A 1 169 ? -5.600 -7.465 8.707 1.00 88.31 169 TYR A CA 1
ATOM 1357 C C . TYR A 1 169 ? -6.422 -8.209 9.751 1.00 88.31 169 TYR A C 1
ATOM 1359 O O . TYR A 1 169 ? -7.641 -8.222 9.648 1.00 88.31 169 TYR A O 1
ATOM 1367 N N . GLY A 1 170 ? -5.768 -8.823 10.741 1.00 82.56 170 GLY A N 1
ATOM 1368 C CA . GLY A 1 170 ? -6.411 -9.746 11.691 1.00 82.56 170 GLY A CA 1
ATOM 1369 C C . GLY A 1 170 ? -7.717 -9.241 12.331 1.00 82.56 170 GLY A C 1
ATOM 1370 O O . GLY A 1 170 ? -8.680 -10.001 12.402 1.00 82.56 170 GLY A O 1
ATOM 1371 N N . PRO A 1 171 ? -7.815 -7.964 12.746 1.00 79.81 171 PRO A N 1
ATOM 1372 C CA . PRO A 1 171 ? -9.048 -7.395 13.300 1.00 79.81 171 PRO A CA 1
ATOM 1373 C C . PRO A 1 171 ? -10.213 -7.200 12.320 1.00 79.81 171 PRO A C 1
ATOM 1375 O O . PRO A 1 171 ? -11.266 -6.717 12.752 1.00 79.81 171 PRO A O 1
ATOM 1378 N N . GLU A 1 172 ? -10.031 -7.470 11.025 1.00 81.69 172 GLU A N 1
ATOM 1379 C CA . GLU A 1 172 ? -11.010 -7.230 9.965 1.00 81.69 172 GLU A CA 1
ATOM 1380 C C . GLU A 1 172 ? -11.242 -8.470 9.080 1.00 81.69 172 GLU A C 1
ATOM 1382 O O . GLU A 1 172 ? -10.307 -9.087 8.589 1.00 81.69 172 GLU A O 1
ATOM 1387 N N . ASP A 1 173 ? -12.510 -8.767 8.771 1.00 81.31 173 ASP A N 1
ATOM 1388 C CA . ASP A 1 173 ? -12.889 -9.926 7.933 1.00 81.31 173 ASP A CA 1
ATOM 1389 C C . ASP A 1 173 ? -12.728 -9.692 6.418 1.00 81.31 173 ASP A C 1
ATOM 1391 O O . ASP A 1 173 ? -12.955 -10.585 5.601 1.00 81.31 173 ASP A O 1
ATOM 1395 N N . MET A 1 174 ? -12.432 -8.457 6.010 1.00 85.69 174 MET A N 1
ATOM 1396 C CA . MET A 1 174 ? -12.350 -8.058 4.604 1.00 85.69 174 MET A CA 1
ATOM 1397 C C . MET A 1 174 ? -10.923 -7.642 4.259 1.00 85.69 174 MET A C 1
ATOM 1399 O O . MET A 1 174 ? -10.281 -6.993 5.085 1.00 85.69 174 MET A O 1
ATOM 1403 N N . PRO A 1 175 ? -10.458 -7.915 3.025 1.00 89.69 175 PRO A N 1
ATOM 1404 C CA . PRO A 1 175 ? -9.124 -7.522 2.611 1.00 89.69 175 PRO A CA 1
ATOM 1405 C C . PRO A 1 175 ? -8.973 -6.007 2.679 1.00 89.69 175 PRO A C 1
ATOM 1407 O O . PRO A 1 175 ? -9.896 -5.233 2.380 1.00 89.69 175 PRO A O 1
ATOM 1410 N N . ILE A 1 176 ? -7.774 -5.600 3.055 1.00 91.31 176 ILE A N 1
ATOM 1411 C CA . ILE A 1 176 ? -7.345 -4.216 3.083 1.00 91.31 176 ILE A CA 1
ATOM 1412 C C . ILE A 1 176 ? -6.439 -3.959 1.891 1.00 91.31 176 ILE A C 1
ATOM 1414 O O . ILE A 1 176 ? -5.770 -4.857 1.384 1.00 91.31 176 ILE A O 1
ATOM 1418 N N . GLY A 1 177 ? -6.408 -2.710 1.445 1.00 92.81 177 GLY A N 1
ATOM 1419 C CA . GLY A 1 177 ? -5.468 -2.317 0.414 1.00 92.81 177 GLY A CA 1
ATOM 1420 C C . GLY A 1 177 ? -4.939 -0.916 0.608 1.00 92.81 177 GLY A C 1
ATOM 1421 O O . GLY A 1 177 ? -5.531 -0.076 1.301 1.00 92.81 177 GLY A O 1
ATOM 1422 N N . ALA A 1 178 ? -3.809 -0.675 -0.031 1.00 95.00 178 ALA A N 1
ATOM 1423 C CA . ALA A 1 178 ? -3.138 0.607 -0.055 1.00 95.00 178 ALA A CA 1
ATOM 1424 C C . ALA A 1 178 ? -2.575 0.842 -1.451 1.00 95.00 178 ALA A C 1
ATOM 1426 O O . ALA A 1 178 ? -2.145 -0.091 -2.113 1.00 95.00 178 ALA A O 1
ATOM 1427 N N . GLU A 1 179 ? -2.624 2.079 -1.911 1.00 95.56 179 GLU A N 1
ATOM 1428 C CA . GLU A 1 179 ? -2.263 2.450 -3.270 1.00 95.56 179 GLU A CA 1
ATOM 1429 C C . GLU A 1 179 ? -1.442 3.731 -3.232 1.00 95.56 179 GLU A C 1
ATOM 1431 O O . GLU A 1 179 ? -1.797 4.690 -2.536 1.00 95.56 179 GLU A O 1
ATOM 1436 N N . ARG A 1 180 ? -0.348 3.766 -3.985 1.00 95.81 180 ARG A N 1
ATOM 1437 C CA . ARG A 1 180 ? 0.405 4.994 -4.204 1.00 95.81 180 ARG A CA 1
ATOM 1438 C C . ARG A 1 180 ? 0.908 5.065 -5.630 1.00 95.81 180 ARG A C 1
ATOM 1440 O O . ARG A 1 180 ? 1.474 4.102 -6.133 1.00 95.81 180 ARG A O 1
ATOM 1447 N N . SER A 1 181 ? 0.727 6.233 -6.229 1.00 95.00 181 SER A N 1
ATOM 1448 C CA . SER A 1 181 ? 1.160 6.518 -7.590 1.00 95.00 181 SER A CA 1
ATOM 1449 C C . SER A 1 181 ? 2.343 7.474 -7.600 1.00 95.00 181 SER A C 1
ATOM 1451 O O . SER A 1 181 ? 2.428 8.397 -6.780 1.00 95.00 181 SER A O 1
ATOM 1453 N N . PHE A 1 182 ? 3.231 7.254 -8.555 1.00 93.44 182 PHE A N 1
ATOM 1454 C CA . PHE A 1 182 ? 4.406 8.059 -8.819 1.00 93.44 182 PHE A CA 1
ATOM 1455 C C . PHE A 1 182 ? 4.408 8.422 -10.300 1.00 93.44 182 PHE A C 1
ATOM 1457 O O . PHE A 1 182 ? 4.424 7.536 -11.148 1.00 93.44 182 PHE A O 1
ATOM 1464 N N . ASP A 1 183 ? 4.362 9.712 -10.603 1.00 92.44 183 ASP A N 1
ATOM 1465 C CA . ASP A 1 183 ? 4.482 10.207 -11.967 1.00 92.44 183 ASP A CA 1
ATOM 1466 C C . ASP A 1 183 ? 5.953 10.120 -12.396 1.00 92.44 183 ASP A C 1
ATOM 1468 O O . ASP A 1 183 ? 6.870 10.461 -11.630 1.00 92.44 183 ASP A O 1
ATOM 1472 N N . LEU A 1 184 ? 6.152 9.615 -13.608 1.00 89.50 184 LEU A N 1
ATOM 1473 C CA . LEU A 1 184 ? 7.448 9.423 -14.239 1.00 89.50 184 LEU A CA 1
ATOM 1474 C C . LEU A 1 184 ? 7.653 10.550 -15.245 1.00 89.50 184 LEU A C 1
ATOM 1476 O O . LEU A 1 184 ? 6.812 10.790 -16.108 1.00 89.50 184 LEU A O 1
ATOM 1480 N N . PHE A 1 185 ? 8.771 11.256 -15.116 1.00 84.19 185 PHE A N 1
ATOM 1481 C CA . PHE A 1 185 ? 9.156 12.299 -16.057 1.00 84.19 185 PHE A CA 1
ATOM 1482 C C . PHE A 1 185 ? 10.454 11.913 -16.726 1.00 84.19 185 PHE A C 1
ATOM 1484 O O . PHE A 1 185 ? 11.462 11.668 -16.060 1.00 84.19 185 PHE A O 1
ATOM 1491 N N . ASP A 1 186 ? 10.427 11.912 -18.047 1.00 74.88 186 ASP A N 1
ATOM 1492 C CA . ASP A 1 186 ? 11.634 11.796 -18.831 1.00 74.88 186 ASP A CA 1
ATOM 1493 C C . ASP A 1 186 ? 12.424 13.119 -18.765 1.00 74.88 186 ASP A C 1
ATOM 1495 O O . ASP A 1 186 ? 11.886 14.192 -19.042 1.00 74.88 186 ASP A O 1
ATOM 1499 N N . ASN A 1 187 ? 13.682 13.048 -18.339 1.00 66.69 187 ASN A N 1
ATOM 1500 C CA . ASN A 1 187 ? 14.646 14.138 -18.416 1.00 66.69 187 ASN A CA 1
ATOM 1501 C C . ASN A 1 187 ? 15.940 13.563 -18.999 1.00 66.69 187 ASN A C 1
ATOM 1503 O O . ASN A 1 187 ? 16.300 12.448 -18.633 1.00 66.69 187 ASN A O 1
ATOM 1507 N N . ASP A 1 188 ? 16.651 14.330 -19.832 1.00 59.78 188 ASP A N 1
ATOM 1508 C CA . ASP A 1 188 ? 17.752 13.914 -20.722 1.00 59.78 188 ASP A CA 1
ATOM 1509 C C . ASP A 1 188 ? 18.800 12.964 -20.110 1.00 59.78 188 ASP A C 1
ATOM 1511 O O . ASP A 1 188 ? 19.362 12.156 -20.843 1.00 59.78 188 ASP A O 1
ATOM 1515 N N . ASN A 1 189 ? 18.988 12.940 -18.782 1.00 53.75 189 ASN A N 1
ATOM 1516 C CA . ASN A 1 189 ? 19.885 12.002 -18.084 1.00 53.75 189 ASN A CA 1
ATOM 1517 C C . ASN A 1 189 ? 19.222 11.029 -17.082 1.00 53.75 189 ASN A C 1
ATOM 1519 O O . ASN A 1 189 ? 19.837 10.019 -16.750 1.00 53.75 189 ASN A O 1
ATOM 1523 N N . PHE A 1 190 ? 18.011 11.293 -16.573 1.00 56.34 190 PHE A N 1
ATOM 1524 C CA . PHE A 1 190 ? 17.374 10.472 -15.527 1.00 56.34 190 PHE A CA 1
ATOM 1525 C C . PHE A 1 190 ? 15.850 10.493 -15.643 1.00 56.34 190 PHE A C 1
ATOM 1527 O O . PHE A 1 190 ? 15.255 11.565 -15.734 1.00 56.34 190 PHE A O 1
ATOM 1534 N N . CYS A 1 191 ? 15.205 9.331 -15.513 1.00 69.38 191 CYS A N 1
ATOM 1535 C CA . CYS A 1 191 ? 13.765 9.296 -15.281 1.00 69.38 191 CYS A CA 1
ATOM 1536 C C . CYS A 1 191 ? 13.503 9.817 -13.854 1.00 69.38 191 CYS A C 1
ATOM 1538 O O . CYS A 1 191 ? 13.925 9.221 -12.857 1.00 69.38 191 CYS A O 1
ATOM 1540 N N . SER A 1 192 ? 12.891 10.992 -13.741 1.00 80.81 192 SER A N 1
ATOM 1541 C CA . SER A 1 192 ? 12.551 11.597 -12.456 1.00 80.81 192 SER A CA 1
ATOM 1542 C C . SER A 1 192 ? 11.272 10.963 -11.922 1.00 80.81 192 SER A C 1
ATOM 1544 O O . SER A 1 192 ? 10.284 10.833 -12.641 1.00 80.81 192 SER A O 1
ATOM 1546 N N . LEU A 1 193 ? 11.283 10.598 -10.642 1.00 85.94 193 LEU A N 1
ATOM 1547 C CA . LEU A 1 193 ? 10.149 9.987 -9.959 1.00 85.94 193 LEU A CA 1
ATOM 1548 C C . LEU A 1 193 ? 9.517 11.021 -9.026 1.00 85.94 193 LEU A C 1
ATOM 1550 O O . LEU A 1 193 ? 10.181 11.516 -8.115 1.00 85.94 193 LEU A O 1
ATOM 1554 N N . THR A 1 194 ? 8.232 11.337 -9.184 1.00 89.06 194 THR A N 1
ATOM 1555 C CA . THR A 1 194 ? 7.532 12.258 -8.270 1.00 89.06 194 THR A CA 1
ATOM 1556 C C . THR A 1 194 ? 6.257 11.619 -7.728 1.00 89.06 194 THR A C 1
ATOM 1558 O O . THR A 1 194 ? 5.438 11.158 -8.509 1.00 89.06 194 THR A O 1
ATOM 1561 N N . PRO A 1 195 ? 6.038 11.572 -6.400 1.00 90.25 195 PRO A N 1
ATOM 1562 C CA . PRO A 1 195 ? 4.776 11.092 -5.850 1.00 90.25 195 PRO A CA 1
ATOM 1563 C C . PRO A 1 195 ? 3.610 11.937 -6.371 1.00 90.25 195 PRO A C 1
ATOM 1565 O O . PRO A 1 195 ? 3.589 13.145 -6.138 1.00 90.25 195 PRO A O 1
ATOM 1568 N N . ALA A 1 196 ? 2.626 11.299 -7.005 1.00 90.25 196 ALA A N 1
ATOM 1569 C CA . ALA A 1 196 ? 1.419 11.975 -7.490 1.00 90.25 196 ALA A CA 1
ATOM 1570 C C . ALA A 1 196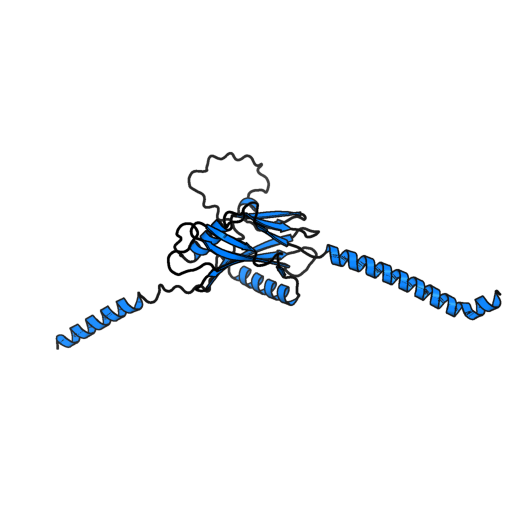 ? 0.576 12.517 -6.320 1.00 90.25 196 ALA A C 1
ATOM 1572 O O . ALA A 1 196 ? -0.135 13.514 -6.432 1.00 90.25 196 ALA A O 1
ATOM 1573 N N . THR A 1 197 ? 0.666 11.855 -5.161 1.00 88.06 197 THR A N 1
ATOM 1574 C CA . THR A 1 197 ? -0.011 12.244 -3.921 1.00 88.06 197 THR A CA 1
ATOM 1575 C C . THR A 1 197 ? 0.952 12.312 -2.738 1.00 88.06 197 THR A C 1
ATOM 1577 O O . THR A 1 197 ? 1.959 11.598 -2.661 1.00 88.06 197 THR A O 1
ATOM 1580 N N . TRP A 1 198 ? 0.614 13.167 -1.766 1.00 86.25 198 TRP A N 1
ATOM 1581 C CA . TRP A 1 198 ? 1.402 13.349 -0.543 1.00 86.25 198 TRP A CA 1
ATOM 1582 C C . TRP A 1 198 ? 1.357 12.125 0.390 1.00 86.25 198 TRP A C 1
ATOM 1584 O O . TRP A 1 198 ? 2.366 11.815 1.024 1.00 86.25 198 TRP A O 1
ATOM 1594 N N . ASP A 1 199 ? 0.237 11.393 0.432 1.00 89.44 199 ASP A N 1
ATOM 1595 C CA . ASP A 1 199 ? 0.061 10.174 1.237 1.00 89.44 199 ASP A CA 1
ATOM 1596 C C . ASP A 1 199 ? -0.295 8.965 0.366 1.00 89.44 199 ASP A C 1
ATOM 1598 O O . ASP A 1 199 ? -0.717 9.093 -0.788 1.00 89.44 199 ASP A O 1
ATOM 1602 N N . THR A 1 200 ? -0.155 7.787 0.968 1.00 93.44 200 THR A N 1
ATOM 1603 C CA . THR A 1 200 ? -0.656 6.521 0.438 1.00 93.44 200 THR A CA 1
ATOM 1604 C C . THR A 1 200 ? -2.171 6.482 0.586 1.00 93.44 200 THR A C 1
ATOM 1606 O O . THR A 1 200 ? -2.731 6.635 1.676 1.00 93.44 200 THR A O 1
ATOM 1609 N N . LYS A 1 201 ? -2.863 6.268 -0.527 1.00 93.19 201 LYS A N 1
ATOM 1610 C CA . LYS A 1 201 ? -4.313 6.161 -0.564 1.00 93.19 201 LYS A CA 1
ATOM 1611 C C . LYS A 1 201 ? -4.724 4.818 0.015 1.00 93.19 201 LYS A C 1
ATOM 1613 O O . LYS A 1 201 ? -4.394 3.756 -0.501 1.00 93.19 201 LYS A O 1
ATOM 1618 N N . ARG A 1 202 ? -5.504 4.862 1.086 1.00 92.25 202 ARG A N 1
ATOM 1619 C CA . ARG A 1 202 ? -6.062 3.660 1.697 1.00 92.25 202 ARG A CA 1
ATOM 1620 C C . ARG A 1 202 ? -7.333 3.225 0.975 1.00 92.25 202 ARG A C 1
ATOM 1622 O O . ARG A 1 202 ? -8.258 4.017 0.792 1.00 92.25 202 ARG A O 1
ATOM 1629 N N . LEU A 1 203 ? -7.410 1.941 0.659 1.00 89.56 203 LEU A N 1
ATOM 1630 C CA . LEU A 1 203 ? -8.561 1.299 0.036 1.00 89.56 203 LEU A CA 1
ATOM 1631 C C . LEU A 1 203 ? -9.457 0.669 1.117 1.00 89.56 203 LEU A C 1
ATOM 1633 O O . LEU A 1 203 ? -9.591 -0.547 1.218 1.00 89.56 203 LEU A O 1
ATOM 1637 N N . SER A 1 204 ? -10.035 1.510 1.984 1.00 82.81 204 SER A N 1
ATOM 1638 C CA . SER A 1 204 ? -10.810 1.069 3.159 1.00 82.81 204 SER A CA 1
ATOM 1639 C C . SER A 1 204 ? -12.326 1.184 3.019 1.00 82.81 204 SER A C 1
ATOM 1641 O O . SER A 1 204 ? -13.039 0.788 3.939 1.00 82.81 204 SER A O 1
ATOM 1643 N N . SER A 1 205 ? -12.856 1.757 1.935 1.00 87.19 205 SER A N 1
ATOM 1644 C CA . SER A 1 205 ? -14.312 1.868 1.789 1.00 87.19 205 SER A CA 1
ATOM 1645 C C . SER A 1 205 ? -14.949 0.487 1.553 1.00 87.19 205 SER A C 1
ATOM 1647 O O . SER A 1 205 ? -14.317 -0.373 0.939 1.00 87.19 205 SER A O 1
ATOM 1649 N N . PRO A 1 206 ? -16.207 0.245 1.972 1.00 85.62 206 PRO A N 1
ATOM 1650 C CA . PRO A 1 206 ? -16.864 -1.050 1.762 1.00 85.62 206 PRO A CA 1
ATOM 1651 C C . PRO A 1 206 ? -16.877 -1.493 0.291 1.00 85.62 206 PRO A C 1
ATOM 1653 O O . PRO A 1 206 ? -16.702 -2.670 -0.015 1.00 85.62 206 PRO A O 1
ATOM 1656 N N . TRP A 1 207 ? -17.032 -0.542 -0.630 1.00 88.19 207 TRP A N 1
ATOM 1657 C CA . TRP A 1 207 ? -16.995 -0.785 -2.072 1.00 88.19 207 TRP A CA 1
ATOM 1658 C C . TRP A 1 207 ? -15.586 -1.124 -2.565 1.00 88.19 207 TRP A C 1
ATOM 1660 O O . TRP A 1 207 ? -15.423 -2.070 -3.331 1.00 88.19 207 TRP A O 1
ATOM 1670 N N . GLN A 1 208 ? -14.567 -0.404 -2.083 1.00 89.94 208 GLN A N 1
ATOM 1671 C CA . GLN A 1 208 ? -13.164 -0.700 -2.389 1.00 89.94 208 GLN A CA 1
ATOM 1672 C C . GLN A 1 208 ? -12.772 -2.087 -1.880 1.00 89.94 208 GLN A C 1
ATOM 1674 O O . GLN A 1 208 ? -12.212 -2.865 -2.639 1.00 89.94 208 GLN A O 1
ATOM 1679 N N . ARG A 1 209 ? -13.150 -2.441 -0.648 1.00 88.38 209 ARG A N 1
ATOM 1680 C CA . ARG A 1 209 ? -12.888 -3.767 -0.067 1.00 88.38 209 ARG A CA 1
ATOM 1681 C C . ARG A 1 209 ? -13.564 -4.892 -0.846 1.00 88.38 209 ARG A C 1
ATOM 1683 O O . ARG A 1 209 ? -12.965 -5.937 -1.069 1.00 88.38 209 ARG A O 1
ATOM 1690 N N . ARG A 1 210 ? -14.799 -4.680 -1.317 1.00 87.88 210 ARG A N 1
ATOM 1691 C CA . ARG A 1 210 ? -15.476 -5.633 -2.217 1.00 87.88 210 ARG A CA 1
ATOM 1692 C C . ARG A 1 210 ? -14.751 -5.769 -3.556 1.00 87.88 210 ARG A C 1
ATOM 1694 O O . ARG A 1 210 ? -14.637 -6.884 -4.052 1.00 87.88 210 ARG A O 1
ATOM 1701 N N . LYS A 1 211 ? -14.257 -4.664 -4.130 1.00 89.06 211 LYS A N 1
ATOM 1702 C CA . LYS A 1 211 ? -13.456 -4.692 -5.363 1.00 89.06 211 LYS A CA 1
ATOM 1703 C C . LYS A 1 211 ? -12.150 -5.462 -5.149 1.00 89.06 211 LYS A C 1
ATOM 1705 O O . LYS A 1 211 ? -11.878 -6.365 -5.925 1.00 89.06 211 LYS A O 1
ATOM 1710 N N . LEU A 1 212 ? -11.423 -5.178 -4.066 1.00 88.50 212 LEU A N 1
ATOM 1711 C CA . LEU A 1 212 ? -10.198 -5.892 -3.690 1.00 88.50 212 LEU A CA 1
ATOM 1712 C C . LEU A 1 212 ? -10.434 -7.391 -3.540 1.00 88.50 212 LEU A C 1
ATOM 1714 O O . LEU A 1 212 ? -9.680 -8.174 -4.095 1.00 88.50 212 LEU A O 1
ATOM 1718 N N . ARG A 1 213 ? -11.521 -7.792 -2.870 1.00 87.94 213 ARG A N 1
ATOM 1719 C CA . ARG A 1 213 ? -11.892 -9.206 -2.744 1.00 87.94 213 ARG A CA 1
ATOM 1720 C C . ARG A 1 213 ? -12.102 -9.876 -4.104 1.00 87.94 213 ARG A C 1
ATOM 1722 O O . ARG A 1 213 ? -11.629 -10.986 -4.296 1.00 87.94 213 ARG A O 1
ATOM 1729 N N . LYS A 1 214 ? -12.784 -9.214 -5.046 1.00 86.69 214 LYS A N 1
ATOM 1730 C CA . LYS A 1 214 ? -12.953 -9.743 -6.412 1.00 86.69 214 LYS A CA 1
ATOM 1731 C C . LYS A 1 214 ? -11.619 -9.846 -7.152 1.00 86.69 214 LYS A C 1
ATOM 1733 O O . LYS A 1 214 ? -11.370 -10.851 -7.802 1.00 86.69 214 LYS A O 1
ATOM 1738 N N . THR A 1 215 ? -10.765 -8.828 -7.038 1.00 84.31 215 THR A N 1
ATOM 1739 C CA . THR A 1 215 ? -9.422 -8.839 -7.636 1.00 84.31 215 THR A CA 1
ATOM 1740 C C . THR A 1 215 ? -8.593 -9.997 -7.082 1.00 84.31 215 THR A C 1
ATOM 1742 O O . THR A 1 215 ? -8.096 -10.796 -7.862 1.00 84.31 215 THR A O 1
ATOM 1745 N N . MET A 1 216 ? -8.543 -10.146 -5.758 1.00 83.00 216 MET A N 1
ATOM 1746 C CA . MET A 1 216 ? -7.863 -11.233 -5.048 1.00 83.00 216 MET A CA 1
ATOM 1747 C C . MET A 1 216 ? -8.380 -12.620 -5.462 1.00 83.00 216 MET A C 1
ATOM 1749 O O . MET A 1 216 ? -7.587 -13.519 -5.708 1.00 83.00 216 MET A O 1
ATOM 1753 N N . GLN A 1 217 ? -9.699 -12.798 -5.597 1.00 84.06 217 GLN A N 1
ATOM 1754 C CA . GLN A 1 217 ? -10.282 -14.043 -6.122 1.00 84.06 217 GLN A CA 1
ATOM 1755 C C . GLN A 1 217 ? -9.806 -14.324 -7.551 1.00 84.06 217 GLN A C 1
ATOM 1757 O O . GLN A 1 217 ? -9.351 -15.422 -7.842 1.00 84.06 217 GLN A O 1
ATOM 1762 N N . SER A 1 218 ? -9.825 -13.307 -8.415 1.00 82.00 218 SER A N 1
ATOM 1763 C CA . SER A 1 218 ? -9.390 -13.459 -9.804 1.00 82.00 218 SER A CA 1
ATOM 1764 C C . SER A 1 218 ? -7.883 -13.685 -9.970 1.00 82.00 218 SER A C 1
ATOM 1766 O O . SER A 1 218 ? -7.480 -14.209 -11.002 1.00 82.00 218 SER A O 1
ATOM 1768 N N . LEU A 1 219 ? -7.062 -13.250 -9.006 1.00 77.38 219 LEU A N 1
ATOM 1769 C CA . LEU A 1 219 ? -5.614 -13.483 -8.979 1.00 77.38 219 LEU A CA 1
ATOM 1770 C C . LEU A 1 219 ? -5.311 -14.908 -8.506 1.00 77.38 219 LEU A C 1
ATOM 1772 O O . LEU A 1 219 ? -4.544 -15.612 -9.155 1.00 77.38 219 LEU A O 1
ATOM 1776 N N . ASN A 1 220 ? -5.992 -15.359 -7.448 1.00 76.31 220 ASN A N 1
ATOM 1777 C CA . ASN A 1 220 ? -5.906 -16.734 -6.950 1.00 76.31 220 ASN A CA 1
ATOM 1778 C C . ASN A 1 220 ? -6.324 -17.773 -8.002 1.00 76.31 220 ASN A C 1
ATOM 1780 O O . ASN A 1 220 ? -5.702 -18.822 -8.113 1.00 76.31 220 ASN A O 1
ATOM 1784 N N . GLU A 1 221 ? -7.364 -17.492 -8.790 1.00 71.62 221 GLU A N 1
ATOM 1785 C CA . GLU A 1 221 ? -7.828 -18.400 -9.849 1.00 71.62 221 GLU A CA 1
ATOM 1786 C C . GLU A 1 221 ? -6.875 -18.471 -11.052 1.00 71.62 221 GLU A C 1
ATOM 1788 O O . GLU A 1 221 ? -6.915 -19.447 -11.799 1.00 71.62 221 GLU A O 1
ATOM 1793 N N . ARG A 1 222 ? -6.034 -17.449 -11.263 1.00 61.47 222 ARG A N 1
ATOM 1794 C CA . ARG A 1 222 ? -5.242 -17.300 -12.491 1.00 61.47 222 ARG A CA 1
ATOM 1795 C C . ARG A 1 222 ? -3.780 -17.742 -12.395 1.00 61.47 222 ARG A C 1
ATOM 1797 O O . ARG A 1 222 ? -3.135 -17.693 -13.432 1.00 61.47 222 ARG A O 1
ATOM 1804 N N . ASN A 1 223 ? -3.261 -18.183 -11.236 1.00 54.72 223 ASN A N 1
ATOM 1805 C CA . ASN A 1 223 ? -1.809 -18.411 -11.030 1.00 54.72 223 ASN A CA 1
ATOM 1806 C C . ASN A 1 223 ? -0.992 -17.294 -11.707 1.00 54.72 223 ASN A C 1
ATOM 1808 O O . ASN A 1 223 ? -0.206 -17.522 -12.622 1.00 54.72 223 ASN A O 1
ATOM 1812 N N . PHE A 1 224 ? -1.346 -16.061 -11.364 1.00 50.31 224 PHE A N 1
ATOM 1813 C CA . PHE A 1 224 ? -1.106 -14.895 -12.197 1.00 50.31 224 PHE A CA 1
ATOM 1814 C C . PHE A 1 224 ? 0.372 -14.482 -12.166 1.00 50.31 224 PHE A C 1
ATOM 1816 O O . PHE A 1 224 ? 0.815 -13.917 -11.172 1.00 50.31 224 PHE A O 1
ATOM 1823 N N . SER A 1 225 ? 1.124 -14.736 -13.243 1.00 52.03 225 SER A N 1
ATOM 1824 C CA . SER A 1 225 ? 2.471 -14.171 -13.426 1.00 52.03 225 SER A CA 1
ATOM 1825 C C . SER A 1 225 ? 2.429 -12.775 -14.064 1.00 52.03 225 SER A C 1
ATOM 1827 O O . SER A 1 225 ? 3.224 -11.919 -13.693 1.00 52.03 225 SER A O 1
ATOM 1829 N N . SER A 1 226 ? 1.449 -12.493 -14.930 1.00 49.81 226 SER A N 1
ATOM 1830 C CA . SER A 1 226 ? 1.219 -11.165 -15.514 1.00 49.81 226 SER A CA 1
ATOM 1831 C C . SER A 1 226 ? -0.124 -11.093 -16.249 1.00 49.81 226 SER A C 1
ATOM 1833 O O . SER A 1 226 ? -0.632 -12.095 -16.757 1.00 49.81 226 SER A O 1
ATOM 1835 N N . SER A 1 227 ? -0.753 -9.914 -16.295 1.00 52.03 227 SER A N 1
ATOM 1836 C CA . SER A 1 227 ? -1.771 -9.645 -17.315 1.00 52.03 227 SER A CA 1
ATOM 1837 C C . SER A 1 227 ? -1.661 -8.218 -17.782 1.00 52.03 227 SER A C 1
ATOM 1839 O O . SER A 1 227 ? -1.796 -7.283 -16.991 1.00 52.03 227 SER A O 1
ATOM 1841 N N . SER A 1 228 ? -1.520 -8.073 -19.082 1.00 50.16 228 SER A N 1
ATOM 1842 C CA . SER A 1 228 ? -1.354 -6.798 -19.734 1.00 50.16 228 SER A CA 1
ATOM 1843 C C . SER A 1 228 ? -2.507 -6.538 -20.691 1.00 50.16 228 SER A C 1
ATOM 1845 O O . SER A 1 228 ? -3.038 -7.450 -21.321 1.00 50.16 228 SER A O 1
ATOM 1847 N N . ASN A 1 229 ? -2.921 -5.274 -20.760 1.00 56.22 229 ASN A N 1
ATOM 1848 C CA . ASN A 1 229 ? -3.776 -4.762 -21.833 1.00 56.22 229 ASN A CA 1
ATOM 1849 C C . ASN A 1 229 ? -2.940 -3.954 -22.846 1.00 56.22 229 ASN A C 1
ATOM 1851 O O . ASN A 1 229 ? -3.489 -3.124 -23.573 1.00 56.22 229 ASN A O 1
ATOM 1855 N N . PHE A 1 230 ? -1.617 -4.126 -22.838 1.00 41.94 230 PHE A N 1
ATOM 1856 C CA . PHE A 1 230 ? -0.699 -3.491 -23.773 1.00 41.94 230 PHE A CA 1
ATOM 1857 C C . PHE A 1 230 ? -0.965 -4.017 -25.187 1.00 41.94 230 PHE A C 1
ATOM 1859 O O . PHE A 1 230 ? -1.179 -5.211 -25.402 1.00 41.94 230 PHE A O 1
ATOM 1866 N N . ARG A 1 231 ? -1.037 -3.104 -26.156 1.00 44.88 231 ARG A N 1
ATOM 1867 C CA . ARG A 1 231 ? -1.250 -3.449 -27.561 1.00 44.88 231 ARG A CA 1
ATOM 1868 C C . ARG A 1 231 ? 0.107 -3.681 -28.211 1.00 44.88 231 ARG A C 1
ATOM 1870 O O . ARG A 1 231 ? 0.812 -2.720 -28.481 1.00 44.88 231 ARG A O 1
ATOM 1877 N N . HIS A 1 232 ? 0.442 -4.937 -28.492 1.00 39.00 232 HIS A N 1
ATOM 1878 C CA . HIS A 1 232 ? 1.547 -5.253 -29.392 1.00 39.00 232 HIS A CA 1
ATOM 1879 C C . HIS A 1 232 ? 1.189 -4.760 -30.803 1.00 39.00 232 HIS A C 1
ATOM 1881 O O . HIS A 1 232 ? 0.177 -5.172 -31.362 1.00 39.00 232 HIS A O 1
ATOM 1887 N N . VAL A 1 233 ? 2.011 -3.882 -31.381 1.00 40.94 233 VAL A N 1
ATOM 1888 C CA . VAL A 1 233 ? 1.899 -3.451 -32.792 1.00 40.94 233 VAL A CA 1
ATOM 1889 C C . VAL A 1 233 ? 2.598 -4.452 -33.739 1.00 40.94 233 VAL A C 1
ATOM 1891 O O . VAL A 1 233 ? 2.662 -4.242 -34.940 1.00 40.94 233 VAL A O 1
ATOM 1894 N N . ALA A 1 234 ? 3.106 -5.581 -33.232 1.00 37.31 234 ALA A N 1
ATOM 1895 C CA . ALA A 1 234 ? 3.981 -6.478 -33.995 1.00 37.31 234 ALA A CA 1
ATOM 1896 C C . ALA A 1 234 ? 3.283 -7.612 -34.783 1.00 37.31 234 ALA A C 1
ATOM 1898 O O . ALA A 1 234 ? 3.985 -8.420 -35.378 1.00 37.31 234 ALA A O 1
ATOM 1899 N N . ASP A 1 235 ? 1.947 -7.673 -34.828 1.00 38.06 235 ASP A N 1
ATOM 1900 C CA . ASP A 1 235 ? 1.214 -8.745 -35.536 1.00 38.06 235 ASP A CA 1
ATOM 1901 C C . ASP A 1 235 ? 0.562 -8.299 -36.864 1.00 38.06 235 ASP A C 1
ATOM 1903 O O . ASP A 1 235 ? -0.218 -9.051 -37.440 1.00 38.06 235 ASP A O 1
ATOM 1907 N N . GLU A 1 236 ? 0.864 -7.103 -37.388 1.00 37.84 236 GLU A N 1
ATOM 1908 C CA . GLU A 1 236 ? 0.339 -6.668 -38.703 1.00 37.84 236 GLU A CA 1
ATOM 1909 C C . GLU A 1 236 ? 1.317 -6.874 -39.879 1.00 37.84 236 GLU A C 1
ATOM 1911 O O . GLU A 1 236 ? 0.884 -6.820 -41.025 1.00 37.84 236 GLU A O 1
ATOM 1916 N N . GLU A 1 237 ? 2.598 -7.197 -39.649 1.00 38.25 237 GLU A N 1
ATOM 1917 C CA . GLU A 1 237 ? 3.565 -7.409 -40.751 1.00 38.25 237 GLU A CA 1
ATOM 1918 C C . GLU A 1 237 ? 3.687 -8.868 -41.234 1.00 38.25 237 GLU A C 1
ATOM 1920 O O . GLU A 1 237 ? 4.244 -9.104 -42.305 1.00 38.25 237 GLU A O 1
ATOM 1925 N N . SER A 1 238 ? 3.147 -9.857 -40.512 1.00 36.78 238 SER A N 1
ATOM 1926 C CA . SER A 1 238 ? 3.182 -11.270 -40.941 1.00 36.78 238 SER A CA 1
ATOM 1927 C C . SER A 1 238 ? 2.005 -11.682 -41.836 1.00 36.78 238 SER A C 1
ATOM 1929 O O . SER A 1 238 ? 2.116 -12.664 -42.565 1.00 36.78 238 SER A O 1
ATOM 1931 N N . ASP A 1 239 ? 0.908 -10.916 -41.845 1.00 39.97 239 ASP A N 1
ATOM 1932 C CA . ASP A 1 239 ? -0.264 -11.184 -42.697 1.00 39.97 239 ASP A CA 1
ATOM 1933 C C . ASP A 1 239 ? -0.159 -10.527 -44.091 1.00 39.97 239 ASP A C 1
ATOM 1935 O O . ASP A 1 239 ? -0.844 -10.952 -45.027 1.00 39.97 239 ASP A O 1
ATOM 1939 N N . GLU A 1 240 ? 0.701 -9.512 -44.269 1.00 44.56 240 GLU A N 1
ATOM 1940 C CA . GLU A 1 240 ? 0.934 -8.885 -45.582 1.00 44.56 240 GLU A CA 1
ATOM 1941 C C . GLU A 1 240 ? 1.936 -9.672 -46.442 1.00 44.56 240 GLU A C 1
ATOM 1943 O O . GLU A 1 240 ? 1.718 -9.785 -47.652 1.00 44.56 240 GLU A O 1
ATOM 1948 N N . SER A 1 241 ? 2.957 -10.311 -45.851 1.00 45.00 241 SER A N 1
ATOM 1949 C CA . SER A 1 241 ? 3.911 -11.135 -46.613 1.00 45.00 241 SER A CA 1
ATOM 1950 C C . SER A 1 241 ? 3.259 -12.384 -47.216 1.00 45.00 241 SER A C 1
ATOM 1952 O O . SER A 1 241 ? 3.499 -12.705 -48.380 1.00 45.00 241 SER A O 1
ATOM 1954 N N . ASP A 1 242 ? 2.359 -13.036 -46.475 1.00 46.81 242 ASP A N 1
ATOM 1955 C CA . ASP A 1 242 ? 1.661 -14.246 -46.931 1.00 46.81 242 ASP A CA 1
ATOM 1956 C C . ASP A 1 242 ? 0.557 -13.929 -47.967 1.00 46.81 242 ASP A C 1
ATOM 1958 O O . ASP A 1 242 ? 0.234 -14.746 -48.843 1.00 46.81 242 ASP A O 1
ATOM 1962 N N . GLN A 1 243 ? -0.012 -12.716 -47.937 1.00 50.06 243 GLN A N 1
ATOM 1963 C CA . GLN A 1 243 ? -0.981 -12.254 -48.941 1.00 50.06 243 GLN A CA 1
ATOM 1964 C C . GLN A 1 243 ? -0.328 -11.774 -50.243 1.00 50.06 243 GLN A C 1
ATOM 1966 O O . GLN A 1 243 ? -0.948 -11.878 -51.308 1.00 50.06 243 GLN A O 1
ATOM 1971 N N . GLU A 1 244 ? 0.903 -11.265 -50.194 1.00 52.59 244 GLU A N 1
ATOM 1972 C CA . GLU A 1 244 ? 1.640 -10.863 -51.393 1.00 52.59 244 GLU A CA 1
ATOM 1973 C C . GLU A 1 244 ? 2.174 -12.090 -52.155 1.00 52.59 244 GLU A C 1
ATOM 1975 O O . GLU A 1 244 ? 1.958 -12.192 -53.366 1.00 52.59 244 GLU A O 1
ATOM 1980 N N . GLU A 1 245 ? 2.699 -13.101 -51.450 1.00 53.09 245 GLU A N 1
ATOM 1981 C CA . GLU A 1 245 ? 3.181 -14.356 -52.057 1.00 53.09 245 GLU A CA 1
ATOM 1982 C C . GLU A 1 245 ? 2.041 -15.162 -52.720 1.00 53.09 245 GLU A C 1
ATOM 1984 O O . GLU A 1 245 ? 2.185 -15.714 -53.817 1.00 53.09 245 GLU A O 1
ATOM 1989 N N . THR A 1 246 ? 0.846 -15.167 -52.114 1.00 57.22 246 THR A N 1
ATOM 1990 C CA . THR A 1 246 ? -0.340 -15.833 -52.687 1.00 57.22 246 THR A CA 1
ATOM 1991 C C . THR A 1 246 ? -0.944 -15.082 -53.879 1.00 57.22 246 THR A C 1
ATOM 1993 O O . THR A 1 246 ? -1.495 -15.715 -54.788 1.00 57.22 246 THR A O 1
ATOM 1996 N N . ARG A 1 247 ? -0.818 -13.749 -53.937 1.00 58.53 247 ARG A N 1
ATOM 1997 C CA . ARG A 1 247 ? -1.239 -12.944 -55.099 1.00 58.53 247 ARG A CA 1
ATOM 1998 C C . ARG A 1 247 ? -0.276 -13.069 -56.274 1.00 58.53 247 ARG A C 1
ATOM 2000 O O . ARG A 1 247 ? -0.739 -13.130 -57.416 1.00 58.53 247 ARG A O 1
ATOM 2007 N N . GLU A 1 248 ? 1.025 -13.152 -56.015 1.00 62.28 248 GLU A N 1
ATOM 2008 C CA . GLU A 1 248 ? 2.033 -13.314 -57.065 1.00 62.28 248 GLU A CA 1
ATOM 2009 C C . GLU A 1 248 ? 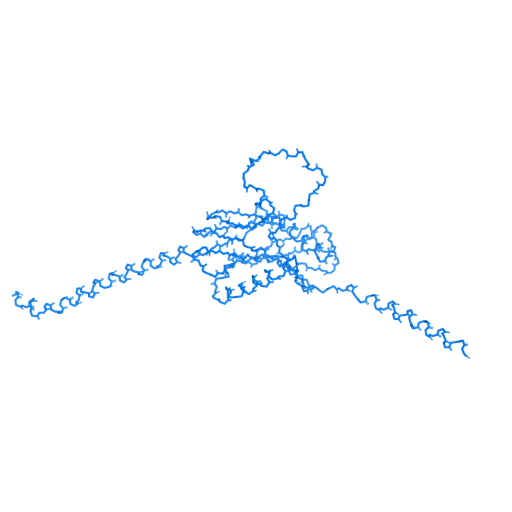1.942 -14.708 -57.715 1.00 62.28 248 GLU A C 1
ATOM 2011 O O . GLU A 1 248 ? 1.897 -14.818 -58.945 1.00 62.28 248 GLU A O 1
ATOM 2016 N N . ALA A 1 249 ? 1.732 -15.764 -56.916 1.00 61.38 249 ALA A N 1
ATOM 2017 C CA . ALA A 1 249 ? 1.503 -17.122 -57.419 1.00 61.38 249 ALA A CA 1
ATOM 2018 C C . ALA A 1 249 ? 0.217 -17.254 -58.268 1.00 61.38 249 ALA A C 1
ATOM 2020 O O . ALA A 1 249 ? 0.193 -17.969 -59.276 1.00 61.38 249 ALA A O 1
ATOM 2021 N N . ALA A 1 250 ? -0.857 -16.539 -57.909 1.00 62.16 250 ALA A N 1
ATOM 2022 C CA . ALA A 1 250 ? -2.105 -16.533 -58.676 1.00 62.16 250 ALA A CA 1
ATOM 2023 C C . ALA A 1 250 ? -1.983 -15.769 -60.011 1.00 62.16 250 ALA A C 1
ATOM 2025 O O . ALA A 1 250 ? -2.591 -16.160 -61.013 1.00 62.16 250 ALA A O 1
ATOM 2026 N N . ALA A 1 251 ? -1.177 -14.704 -60.052 1.00 66.44 251 ALA A N 1
ATOM 2027 C CA . ALA A 1 251 ? -0.913 -13.946 -61.273 1.00 66.44 251 ALA A CA 1
ATOM 2028 C C . ALA A 1 251 ? -0.038 -14.727 -62.271 1.00 66.44 251 ALA A C 1
ATOM 2030 O O . ALA A 1 251 ? -0.231 -14.613 -63.485 1.00 66.44 251 ALA A O 1
ATOM 2031 N N . GLU A 1 252 ? 0.889 -15.556 -61.782 1.00 65.69 252 GLU A N 1
ATOM 2032 C CA . GLU A 1 252 ? 1.764 -16.363 -62.637 1.00 65.69 252 GLU A CA 1
ATOM 2033 C C . GLU A 1 252 ? 1.037 -17.566 -63.269 1.00 65.69 252 GLU A C 1
ATOM 2035 O O . GLU A 1 252 ? 1.304 -17.919 -64.422 1.00 65.69 252 GLU A O 1
ATOM 2040 N N . ALA A 1 253 ? 0.048 -18.141 -62.574 1.00 63.47 253 ALA A N 1
ATOM 2041 C CA . ALA A 1 253 ? -0.796 -19.215 -63.106 1.00 63.47 253 ALA A CA 1
ATOM 2042 C C . ALA A 1 253 ? -1.696 -18.751 -64.269 1.00 63.47 253 ALA A C 1
ATOM 2044 O O . ALA A 1 253 ? -1.881 -19.484 -65.236 1.00 63.47 253 ALA A O 1
ATOM 2045 N N . SER A 1 254 ? -2.184 -17.507 -64.225 1.00 63.84 254 SER A N 1
ATOM 2046 C CA . SER A 1 254 ? -3.056 -16.925 -65.262 1.00 63.84 254 SER A CA 1
ATOM 2047 C C . SER A 1 254 ? -2.308 -16.518 -66.547 1.00 63.84 254 SER A C 1
ATOM 2049 O O . SER A 1 254 ? -2.916 -16.226 -67.570 1.00 63.84 254 SER A O 1
ATOM 2051 N N . ARG A 1 255 ? -0.966 -16.508 -66.526 1.00 63.34 255 ARG A N 1
ATOM 2052 C CA . ARG A 1 255 ? -0.118 -16.204 -67.697 1.00 63.34 255 ARG A CA 1
ATOM 2053 C C . ARG A 1 255 ? 0.316 -17.435 -68.501 1.00 63.34 255 ARG A C 1
ATOM 2055 O O . ARG A 1 255 ? 0.975 -17.266 -69.526 1.00 63.34 255 ARG A O 1
ATOM 2062 N N . LYS A 1 256 ? 0.016 -18.647 -68.021 1.00 56.91 256 LYS A N 1
ATOM 2063 C CA . LYS A 1 256 ? 0.407 -19.922 -68.654 1.00 56.91 256 LYS A CA 1
ATOM 2064 C C . LYS A 1 256 ? -0.745 -20.676 -69.333 1.00 56.91 256 LYS A C 1
ATOM 2066 O O . LYS A 1 256 ? -0.482 -21.738 -69.895 1.00 56.91 256 LYS A O 1
ATOM 2071 N N . GLU A 1 257 ? -1.960 -20.129 -69.326 1.00 46.72 257 GLU A N 1
ATOM 2072 C CA . GLU A 1 257 ? -3.073 -20.538 -70.205 1.00 46.72 257 GLU A CA 1
ATOM 2073 C C . GLU A 1 257 ? -3.203 -19.586 -71.401 1.00 46.72 257 GLU A C 1
ATOM 2075 O O . GLU A 1 257 ? -3.507 -20.085 -72.510 1.00 46.72 257 GLU A O 1
#

Solvent-accessible surface area (backbone atoms only — not comparable to full-atom values): 14564 Å² total; per-residue (Å²): 113,70,66,61,51,63,76,43,38,69,60,52,51,49,54,52,51,50,52,52,49,51,51,51,51,52,53,51,50,53,50,49,53,52,55,62,60,54,72,46,81,37,59,42,63,45,68,42,98,46,70,42,30,81,11,38,38,34,40,32,28,69,18,79,53,46,34,32,38,68,43,35,36,40,36,40,35,40,77,73,36,43,43,36,36,59,58,28,58,55,84,73,78,77,62,91,79,68,91,74,72,76,87,83,67,78,98,64,90,54,79,61,63,76,42,29,71,49,43,78,38,43,54,74,36,72,51,68,73,50,27,48,48,56,50,50,51,51,58,31,54,76,72,70,50,56,64,63,88,90,39,58,58,79,90,58,42,66,46,31,41,33,44,34,41,36,26,44,35,82,98,48,98,57,47,41,35,31,35,38,46,30,36,40,40,88,45,102,89,47,53,39,47,41,67,73,50,97,62,43,46,69,34,75,50,74,68,46,22,53,49,49,47,53,52,51,51,57,42,70,76,54,76,59,71,64,62,64,70,55,71,79,83,78,75,66,69,68,63,52,57,58,51,49,56,55,50,52,56,54,56,57,58,71,72,76,118

pLDDT: mean 76.56, std 19.17, range [31.84, 97.5]

Organism: NCBI:txid1121942